Protein AF-A0AAD2G5S9-F1 (afdb_monomer)

Sequence (221 aa):
MVLTKKPTAPRGALIPALQQRILLEECISSSRSLVQPNQEVNDKNQILEKLKTIVAPLPDGTSTLFRQQPIKLGLEAEPFANQQYLQGNVVRVAMNLYTSNLRLENDLPSYTVTDPAWKKSYIRQNDGLPDIAKVLQADMDLRDLYRNSIVTYLDDASAELYSNDVDFVELNQLLVQAAEQFDLWLGRIDDAEVKVELQSVLEGKTPKIYKSYYAGFVPPK

Radius of gyration: 19.99 Å; Cα contacts (8 Å, |Δi|>4): 218; chains: 1; bounding box: 44×49×61 Å

pLDDT: mean 80.87, std 19.65, range [29.28, 98.31]

Foldseek 3Di:
DFWPDFFFFPAQLLQLLLLLLVLLVVLLVLLVQLPDPPDDPVSNVVSLVVNCVAQPADPDCPCVDPPDDPPPVPDQCPFSLPNSHHALVSNLVSLCSGLVRTDDPPPDIDDDDPDPVVLVVCCVVPVHDDDPVVVVVVLSVLLVVLSVLLNVLSNVLSVQSPDPDHDSVSNSVSSVSSSVSSVVNCVSHPPVSVVVSSVCVVVSHGRPDDRDPPDNDDDDD

Solvent-accessible surface area (backbone atoms only — not comparable to full-atom values): 12884 Å² total; per-residue (Å²): 111,47,61,76,56,60,60,46,53,61,88,51,35,55,33,55,36,51,53,49,52,51,53,49,52,54,46,41,58,48,30,56,53,60,56,44,90,86,62,55,71,69,58,47,52,53,47,50,55,52,43,55,66,30,41,45,75,74,78,71,78,84,70,84,69,71,87,82,57,81,76,73,89,71,68,80,77,71,63,73,72,70,65,73,55,45,43,31,69,57,52,49,52,24,45,44,51,27,65,75,45,53,37,80,62,96,62,84,77,48,68,44,70,80,49,68,66,60,51,55,54,43,30,76,76,63,81,40,77,82,55,62,70,59,53,52,49,52,52,53,52,50,43,53,51,26,51,53,49,25,26,50,28,41,47,51,27,23,52,38,71,72,42,98,75,63,53,46,62,58,36,34,49,28,46,50,53,21,49,54,30,46,50,58,40,53,68,66,44,50,69,69,58,52,52,55,41,49,52,38,47,76,72,68,57,59,58,88,77,72,96,47,96,82,56,74,87,74,76,86,129

Structure (mmCIF, N/CA/C/O backbone):
data_AF-A0AAD2G5S9-F1
#
_entry.id   AF-A0AAD2G5S9-F1
#
loop_
_atom_site.group_PDB
_atom_site.id
_atom_site.type_symbol
_atom_site.label_atom_id
_atom_site.label_alt_id
_atom_site.label_comp_id
_atom_site.label_asym_id
_atom_site.label_entity_id
_atom_site.label_seq_id
_atom_site.pdbx_PDB_ins_code
_atom_site.Cartn_x
_atom_site.Cartn_y
_atom_site.Cartn_z
_atom_site.occupancy
_atom_site.B_iso_or_equiv
_atom_site.auth_seq_id
_atom_site.auth_comp_id
_atom_site.auth_asym_id
_atom_site.auth_atom_id
_atom_site.pdbx_PDB_model_num
ATOM 1 N N . MET A 1 1 ? 10.200 -10.920 -14.579 1.00 82.69 1 MET A N 1
ATOM 2 C CA . MET A 1 1 ? 10.997 -9.883 -15.275 1.00 82.69 1 MET A CA 1
ATOM 3 C C . MET A 1 1 ? 11.143 -8.714 -14.330 1.00 82.69 1 MET A C 1
ATOM 5 O O . MET A 1 1 ? 10.188 -8.435 -13.616 1.00 82.69 1 MET A O 1
ATOM 9 N N . VAL A 1 2 ? 12.310 -8.084 -14.287 1.00 81.56 2 VAL A N 1
ATOM 10 C CA . VAL A 1 2 ? 12.585 -6.962 -13.384 1.00 81.56 2 VAL A CA 1
ATOM 11 C C . VAL A 1 2 ? 13.278 -5.873 -14.187 1.00 81.56 2 VAL A C 1
ATOM 13 O O . VAL A 1 2 ? 14.249 -6.157 -14.890 1.00 81.56 2 VAL A O 1
ATOM 16 N N . LEU A 1 3 ? 12.760 -4.647 -14.114 1.00 83.44 3 LEU A N 1
ATOM 17 C CA . LEU A 1 3 ? 13.414 -3.482 -14.702 1.00 83.44 3 LEU A CA 1
ATOM 18 C C . LEU A 1 3 ? 14.766 -3.283 -14.017 1.00 83.44 3 LEU A C 1
ATOM 20 O O . LEU A 1 3 ? 14.840 -3.249 -12.791 1.00 83.44 3 LEU A O 1
ATOM 24 N N . THR A 1 4 ? 15.835 -3.164 -14.799 1.00 82.81 4 THR A N 1
ATOM 25 C CA . THR A 1 4 ? 17.179 -2.881 -14.266 1.00 82.81 4 THR A CA 1
ATOM 26 C C . THR A 1 4 ? 17.279 -1.456 -13.745 1.00 82.81 4 THR A C 1
ATOM 28 O O . THR A 1 4 ? 18.044 -1.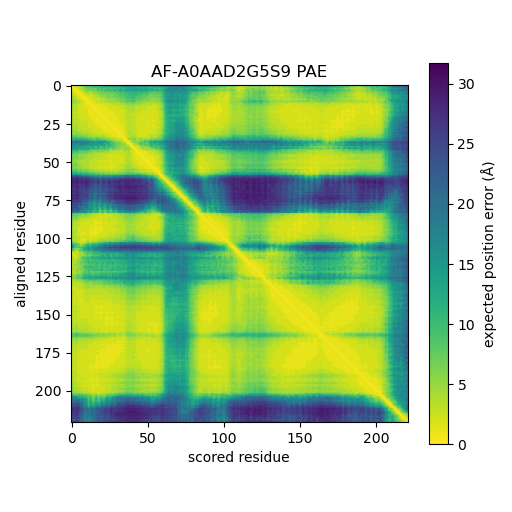197 -12.823 1.00 82.81 4 THR A O 1
ATOM 31 N N . LYS A 1 5 ? 16.476 -0.549 -14.309 1.00 83.62 5 LYS A N 1
ATOM 32 C CA . LYS A 1 5 ? 16.293 0.819 -13.833 1.00 83.62 5 LYS A CA 1
ATOM 33 C C . LYS A 1 5 ? 14.799 1.087 -13.704 1.00 83.62 5 LYS A C 1
ATOM 35 O O . LYS A 1 5 ? 14.073 1.022 -14.697 1.00 83.62 5 LYS A O 1
ATOM 40 N N . LYS A 1 6 ? 14.336 1.309 -12.475 1.00 86.38 6 LYS A N 1
ATOM 41 C CA . LYS A 1 6 ? 12.927 1.598 -12.188 1.00 86.38 6 LYS A CA 1
ATOM 42 C C . LYS A 1 6 ? 12.602 3.040 -12.622 1.00 86.38 6 LYS A C 1
ATOM 44 O O . LYS A 1 6 ? 13.470 3.902 -12.491 1.00 86.38 6 LYS A O 1
ATOM 49 N N . PRO A 1 7 ? 11.392 3.317 -13.143 1.00 87.00 7 PRO A N 1
ATOM 50 C CA . PRO A 1 7 ? 10.936 4.685 -13.369 1.00 87.00 7 PRO A CA 1
ATOM 51 C C . PRO A 1 7 ? 10.935 5.457 -12.048 1.00 87.00 7 PRO A C 1
ATOM 53 O O . PRO A 1 7 ? 10.567 4.892 -11.017 1.00 87.00 7 PRO A O 1
ATOM 56 N N . THR A 1 8 ? 11.324 6.728 -12.086 1.00 87.88 8 THR A N 1
ATOM 57 C CA . THR A 1 8 ? 11.426 7.589 -10.899 1.00 87.88 8 THR A CA 1
ATOM 58 C C . THR A 1 8 ? 10.435 8.741 -10.994 1.00 87.88 8 THR A C 1
ATOM 60 O O . THR A 1 8 ? 10.065 9.167 -12.092 1.00 87.88 8 THR A O 1
ATOM 63 N N . ALA A 1 9 ? 9.974 9.252 -9.856 1.00 87.12 9 ALA A N 1
ATOM 64 C CA . ALA A 1 9 ? 9.126 10.439 -9.809 1.00 87.12 9 ALA A CA 1
ATOM 65 C C . ALA A 1 9 ? 9.918 11.646 -9.267 1.00 87.12 9 ALA A C 1
ATOM 67 O O . ALA A 1 9 ? 10.998 11.495 -8.691 1.00 87.12 9 ALA A O 1
ATOM 68 N N . PRO A 1 10 ? 9.418 12.882 -9.438 1.00 86.44 10 PRO A N 1
ATOM 69 C CA . PRO A 1 10 ? 9.958 14.034 -8.735 1.00 86.44 10 PRO A CA 1
ATOM 70 C C . PRO A 1 10 ? 9.922 13.829 -7.217 1.00 86.44 10 PRO A C 1
ATOM 72 O O . PRO A 1 10 ? 8.956 1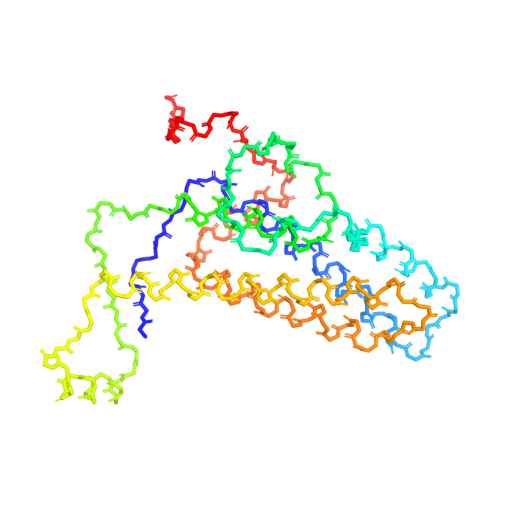3.284 -6.676 1.00 86.44 10 PRO A O 1
ATOM 75 N N . ARG A 1 11 ? 10.947 14.345 -6.529 1.00 84.31 11 ARG A N 1
ATOM 76 C CA . ARG A 1 11 ? 11.018 14.302 -5.063 1.00 84.31 11 ARG A CA 1
ATOM 77 C C . ARG A 1 11 ? 9.749 14.854 -4.424 1.00 84.31 11 ARG A C 1
ATOM 79 O O . ARG A 1 11 ? 9.199 15.863 -4.870 1.00 84.31 11 ARG A O 1
ATOM 86 N N . GLY A 1 12 ? 9.310 14.195 -3.364 1.00 83.94 12 GLY A N 1
ATOM 87 C CA . GLY A 1 12 ? 8.088 14.516 -2.642 1.00 83.94 12 GLY A CA 1
ATOM 88 C C . GLY A 1 12 ? 6.801 13.929 -3.227 1.00 83.94 12 GLY A C 1
ATOM 89 O O . GLY A 1 12 ? 5.796 13.912 -2.520 1.00 83.94 12 GLY A O 1
ATOM 90 N N . ALA A 1 13 ? 6.795 13.400 -4.459 1.00 87.62 13 ALA A N 1
ATOM 91 C CA . ALA A 1 13 ? 5.599 12.753 -5.018 1.00 87.62 13 ALA A CA 1
ATOM 92 C C . ALA A 1 13 ? 5.202 11.482 -4.244 1.00 87.62 13 ALA A C 1
ATOM 94 O O . ALA A 1 13 ? 4.031 11.113 -4.220 1.00 87.62 13 ALA A O 1
ATOM 95 N N . LEU A 1 14 ? 6.173 10.836 -3.588 1.00 90.44 14 LEU A N 1
ATOM 96 C CA . LEU A 1 14 ? 5.982 9.624 -2.789 1.00 90.44 14 LEU A CA 1
ATOM 97 C C . LEU A 1 14 ? 5.521 9.905 -1.345 1.00 90.44 14 LEU A C 1
ATOM 99 O O . LEU A 1 14 ? 4.965 9.018 -0.697 1.00 90.44 14 LEU A O 1
ATOM 103 N N . ILE A 1 15 ? 5.718 11.131 -0.844 1.00 89.56 15 ILE A N 1
ATOM 104 C CA . ILE A 1 15 ? 5.447 11.504 0.556 1.00 89.56 15 ILE A CA 1
ATOM 105 C C . ILE A 1 15 ? 4.010 11.169 0.980 1.00 89.56 15 ILE A C 1
ATOM 107 O O . ILE A 1 15 ? 3.866 10.506 2.008 1.00 89.56 15 ILE A O 1
ATOM 111 N N . PRO A 1 16 ? 2.950 11.527 0.221 1.00 89.69 16 PRO A N 1
ATOM 112 C CA . PRO A 1 16 ? 1.583 11.208 0.631 1.00 89.69 16 PRO A CA 1
ATOM 113 C C . PRO A 1 16 ? 1.338 9.710 0.809 1.00 89.69 16 PRO A C 1
ATOM 115 O O . PRO A 1 16 ? 0.685 9.302 1.764 1.00 89.69 16 PRO A O 1
ATOM 118 N N . ALA A 1 17 ? 1.882 8.870 -0.076 1.00 92.06 17 ALA A N 1
ATOM 119 C CA . ALA A 1 17 ? 1.717 7.424 0.040 1.00 92.06 17 ALA A CA 1
ATOM 120 C C . ALA A 1 17 ? 2.441 6.891 1.289 1.00 92.06 17 ALA A C 1
ATOM 122 O O . ALA A 1 17 ? 1.879 6.101 2.042 1.00 92.06 17 ALA A O 1
ATOM 123 N N . LEU A 1 18 ? 3.653 7.372 1.570 1.00 92.62 18 LEU A N 1
ATOM 124 C CA . LEU A 1 18 ? 4.392 6.970 2.771 1.00 92.62 18 LEU A CA 1
ATOM 125 C C . LEU A 1 18 ? 3.716 7.428 4.068 1.00 92.62 18 LEU A C 1
ATOM 127 O O . LEU A 1 18 ? 3.716 6.682 5.042 1.00 92.62 18 LEU A O 1
ATOM 131 N N . GLN A 1 19 ? 3.082 8.602 4.084 1.00 90.44 19 GLN A N 1
ATOM 132 C CA . GLN A 1 19 ? 2.267 9.041 5.222 1.00 90.44 19 GLN A CA 1
ATOM 133 C C . GLN A 1 19 ? 1.116 8.064 5.491 1.00 90.44 19 GLN A C 1
ATOM 135 O O . GLN A 1 19 ? 0.920 7.639 6.627 1.00 90.44 19 GLN A O 1
ATOM 140 N N . GLN A 1 20 ? 0.410 7.632 4.442 1.00 92.06 20 GLN A N 1
ATOM 141 C CA . GLN A 1 20 ? -0.657 6.633 4.563 1.00 92.06 20 GLN A CA 1
ATOM 142 C C . GLN A 1 20 ? -0.128 5.271 5.043 1.00 92.06 20 GLN A C 1
ATOM 144 O O . GLN A 1 20 ? -0.767 4.612 5.861 1.00 92.06 20 GLN A O 1
ATOM 149 N N . ARG A 1 21 ? 1.071 4.865 4.601 1.00 94.81 21 ARG A N 1
ATOM 150 C CA . ARG A 1 21 ? 1.733 3.636 5.070 1.00 94.81 21 ARG A CA 1
ATOM 151 C C . ARG A 1 21 ? 2.029 3.666 6.573 1.00 94.81 21 ARG A C 1
ATOM 153 O O . ARG A 1 21 ? 1.895 2.630 7.222 1.00 94.81 21 ARG A O 1
ATOM 160 N N . ILE A 1 22 ? 2.429 4.822 7.110 1.00 91.81 22 ILE A N 1
ATOM 161 C CA . ILE A 1 22 ? 2.697 5.009 8.546 1.00 91.81 22 ILE A CA 1
ATOM 162 C C . ILE A 1 22 ? 1.399 4.942 9.356 1.00 91.81 22 ILE A C 1
ATOM 164 O O . ILE A 1 22 ? 1.358 4.237 10.361 1.00 91.81 22 ILE A O 1
ATOM 168 N N . LEU A 1 23 ? 0.332 5.608 8.898 1.00 91.94 23 LEU A N 1
ATOM 169 C CA . LEU A 1 23 ? -0.987 5.510 9.539 1.00 91.94 23 LEU A CA 1
ATOM 170 C C . LEU A 1 23 ? -1.480 4.058 9.575 1.00 91.94 23 LEU A C 1
ATOM 172 O O . LEU A 1 23 ? -2.005 3.602 10.586 1.00 91.94 23 LEU A O 1
ATOM 176 N N . LEU A 1 24 ? -1.251 3.303 8.498 1.00 94.94 24 LEU A N 1
ATOM 177 C CA . LEU A 1 24 ? -1.595 1.886 8.441 1.00 94.94 24 LEU A CA 1
ATOM 178 C C . LEU A 1 24 ? -0.815 1.038 9.466 1.00 94.94 24 LEU A C 1
ATOM 180 O O . LEU A 1 24 ? -1.420 0.182 10.107 1.00 94.94 24 LEU A O 1
ATOM 184 N N . GLU A 1 25 ? 0.483 1.284 9.686 1.00 94.69 25 GLU A N 1
ATOM 185 C CA . GLU A 1 25 ? 1.229 0.613 10.773 1.00 94.69 25 GLU A CA 1
ATOM 186 C C . GLU A 1 25 ? 0.649 0.927 12.154 1.00 94.69 25 GLU A C 1
ATOM 188 O O . GLU A 1 25 ? 0.543 0.045 13.010 1.00 94.69 25 GLU A O 1
ATOM 193 N N . GLU A 1 26 ? 0.255 2.179 12.382 1.00 92.75 26 GLU A N 1
ATOM 194 C CA . GLU A 1 26 ? -0.359 2.578 13.645 1.00 92.75 26 GLU A CA 1
ATOM 195 C C . GLU A 1 26 ? -1.695 1.858 13.876 1.00 92.75 26 GLU A C 1
ATOM 197 O O . GLU A 1 26 ? -1.958 1.377 14.989 1.00 92.75 26 GLU A O 1
ATOM 202 N N . CYS A 1 27 ? -2.501 1.711 12.820 1.00 93.88 27 CYS A N 1
ATOM 203 C CA . CYS A 1 27 ? -3.725 0.918 12.852 1.00 93.88 27 CYS A CA 1
ATOM 204 C C . CYS A 1 27 ? -3.441 -0.554 13.167 1.00 93.88 27 CYS A C 1
ATOM 206 O O . CYS A 1 27 ? -4.084 -1.104 14.055 1.00 93.88 27 CYS A O 1
ATOM 208 N N . ILE A 1 28 ? -2.451 -1.174 12.515 1.00 94.94 28 ILE A N 1
ATOM 209 C CA . ILE A 1 28 ? -2.079 -2.581 12.750 1.00 94.94 28 ILE A CA 1
ATOM 210 C C . ILE A 1 28 ? -1.602 -2.799 14.191 1.00 94.94 28 ILE A C 1
ATOM 212 O O . ILE A 1 28 ? -1.971 -3.776 14.842 1.00 94.94 28 ILE A O 1
ATOM 216 N N . SER A 1 29 ? -0.776 -1.895 14.719 1.00 93.19 29 SER A N 1
ATOM 217 C CA . SER A 1 29 ? -0.312 -1.967 16.110 1.00 93.19 29 SER A CA 1
ATOM 218 C C . SER A 1 29 ? -1.485 -1.898 17.100 1.00 93.19 29 SER A C 1
ATOM 220 O O . SER A 1 29 ? -1.571 -2.675 18.059 1.00 93.19 29 SER A O 1
ATOM 222 N N . SER A 1 30 ? -2.441 -1.011 16.816 1.00 93.06 30 SER A N 1
ATOM 223 C CA . SER A 1 30 ? -3.651 -0.832 17.619 1.00 93.06 30 SER A CA 1
ATOM 224 C C . SER A 1 30 ? -4.587 -2.048 17.519 1.00 93.06 30 SER A C 1
ATOM 226 O O . SER A 1 30 ? -5.023 -2.569 18.545 1.00 93.06 30 SER A O 1
ATOM 228 N N . SER A 1 31 ? -4.827 -2.581 16.316 1.00 93.88 31 SER A N 1
ATOM 229 C CA . SER A 1 31 ? -5.690 -3.752 16.100 1.00 93.88 31 SER A CA 1
ATOM 230 C C . SER A 1 31 ? -5.117 -5.024 16.722 1.00 93.88 31 SER A C 1
ATOM 232 O O . SER A 1 31 ? -5.852 -5.788 17.343 1.00 93.88 31 SER A O 1
ATOM 234 N N . ARG A 1 32 ? -3.795 -5.233 16.654 1.00 94.06 32 ARG A N 1
ATOM 235 C CA . ARG A 1 32 ? -3.130 -6.365 17.328 1.00 94.06 32 ARG A CA 1
ATOM 236 C C . ARG A 1 32 ? -3.341 -6.355 18.835 1.00 94.06 32 ARG A C 1
ATOM 238 O O . ARG A 1 32 ? -3.414 -7.422 19.437 1.00 94.06 32 ARG A O 1
ATOM 245 N N . SER A 1 33 ? -3.433 -5.171 19.436 1.00 91.56 33 SER A N 1
ATOM 246 C CA . SER A 1 33 ? -3.730 -5.033 20.862 1.00 91.56 33 SER A CA 1
ATOM 247 C C . SER A 1 33 ? -5.173 -5.462 21.163 1.00 91.56 33 SER A C 1
ATOM 249 O O . SER A 1 33 ? -5.406 -6.216 22.099 1.00 91.56 33 SER A O 1
ATOM 251 N N . LEU A 1 34 ? -6.144 -5.110 20.313 1.00 90.12 34 LEU A N 1
ATOM 252 C CA . LEU A 1 34 ? -7.551 -5.513 20.494 1.00 90.12 34 LEU A CA 1
ATOM 253 C C . LEU A 1 34 ? -7.778 -7.032 20.457 1.00 90.12 34 LEU A C 1
ATOM 255 O O . LEU A 1 34 ? -8.672 -7.535 21.143 1.00 90.12 34 LEU A O 1
ATOM 259 N N . VAL A 1 35 ? -6.957 -7.758 19.696 1.00 91.06 35 VAL A N 1
ATOM 260 C CA . VAL A 1 35 ? -7.021 -9.225 19.572 1.00 91.06 35 VAL A CA 1
ATOM 261 C C . VAL A 1 35 ? -6.512 -9.945 20.833 1.00 91.06 35 VAL A C 1
ATOM 263 O O . VAL A 1 35 ? -6.799 -11.127 21.027 1.00 91.06 35 VAL A O 1
ATOM 266 N N . GLN A 1 36 ? -5.778 -9.273 21.728 1.00 88.38 36 GLN A N 1
ATOM 267 C CA . GLN A 1 36 ? -5.219 -9.938 22.907 1.00 88.38 36 GLN A CA 1
ATOM 268 C C . GLN A 1 36 ? -6.312 -10.313 23.931 1.00 88.38 36 GLN A C 1
ATOM 270 O O . GLN A 1 36 ? -7.159 -9.487 24.286 1.00 88.38 36 GLN A O 1
ATOM 275 N N . PRO A 1 37 ? -6.289 -11.550 24.469 1.00 78.69 37 PRO A N 1
ATOM 276 C CA . PRO A 1 37 ? -7.352 -12.057 25.340 1.00 78.69 37 PRO A CA 1
ATOM 277 C C . PRO A 1 37 ? -7.394 -11.393 26.726 1.00 78.69 37 PRO A C 1
ATOM 279 O O . PRO A 1 37 ? -8.432 -11.429 27.379 1.00 78.69 37 PRO A O 1
ATOM 282 N N . ASN A 1 38 ? -6.298 -10.766 27.168 1.00 78.81 38 ASN A N 1
ATOM 283 C CA . ASN A 1 38 ? -6.137 -10.245 28.533 1.00 78.81 38 ASN A CA 1
ATOM 284 C C . ASN A 1 38 ? -6.329 -8.723 28.653 1.00 78.81 38 ASN A C 1
ATOM 286 O O . ASN A 1 38 ? -5.971 -8.143 29.674 1.00 78.81 38 ASN A O 1
ATOM 290 N N . GLN A 1 39 ? -6.843 -8.062 27.616 1.00 79.19 39 GLN A N 1
ATOM 291 C CA . GLN A 1 39 ? -6.984 -6.606 27.600 1.00 79.19 39 GLN A CA 1
ATOM 292 C C . GLN A 1 39 ? -8.245 -6.160 28.357 1.00 79.19 39 GLN A C 1
ATOM 294 O O . GLN A 1 39 ? -9.335 -6.685 28.100 1.00 79.19 39 GLN A O 1
ATOM 299 N N . GLU A 1 40 ? -8.119 -5.178 29.254 1.00 81.69 40 GLU A N 1
ATOM 300 C CA . GLU A 1 40 ? -9.263 -4.615 29.979 1.00 81.69 40 GLU A CA 1
ATOM 301 C C . GLU A 1 40 ? -10.260 -3.935 29.023 1.00 81.69 40 GLU A C 1
ATOM 303 O O . GLU A 1 40 ? -9.892 -3.361 27.998 1.00 81.69 40 GLU A O 1
ATOM 308 N N . VAL A 1 41 ? -11.553 -3.968 29.365 1.00 80.50 41 VAL A N 1
ATOM 309 C CA . VAL A 1 41 ? -12.630 -3.410 28.521 1.00 80.50 41 VAL A CA 1
ATOM 310 C C . VAL A 1 41 ? -12.454 -1.904 28.283 1.00 80.50 41 VAL A C 1
ATOM 312 O O . VAL A 1 41 ? -12.732 -1.416 27.189 1.00 80.50 41 VAL A O 1
ATOM 315 N N . ASN A 1 42 ? -11.964 -1.164 29.284 1.00 81.12 42 ASN A N 1
ATOM 316 C CA . ASN A 1 42 ? -11.713 0.273 29.158 1.00 81.12 42 ASN A CA 1
ATOM 317 C C . ASN A 1 42 ? -10.611 0.566 28.123 1.00 81.12 42 ASN A C 1
ATOM 319 O O . ASN A 1 42 ? -10.777 1.443 27.276 1.00 81.12 42 ASN A O 1
ATOM 323 N N . ASP A 1 43 ? -9.540 -0.229 28.124 1.00 87.25 43 ASP A N 1
ATOM 324 C CA . ASP A 1 43 ? -8.445 -0.099 27.161 1.00 87.25 43 ASP A CA 1
ATOM 325 C C . ASP A 1 43 ? -8.910 -0.430 25.741 1.00 87.25 43 ASP A C 1
ATOM 327 O O . ASP A 1 43 ? -8.557 0.271 24.794 1.00 87.25 43 ASP A O 1
ATOM 331 N N . LYS A 1 44 ? -9.762 -1.454 25.581 1.00 87.06 44 LYS A N 1
ATOM 332 C CA . LYS A 1 44 ? -10.337 -1.803 24.272 1.00 87.06 44 LYS A CA 1
ATOM 333 C C . LYS A 1 44 ? -11.147 -0.653 23.678 1.00 87.06 44 LYS A C 1
ATOM 335 O O . LYS A 1 44 ? -10.970 -0.335 22.505 1.00 87.06 44 LYS A O 1
ATOM 340 N N . ASN A 1 45 ? -11.979 0.008 24.482 1.00 88.88 45 ASN A N 1
ATOM 341 C CA . ASN A 1 45 ? -12.762 1.156 24.019 1.00 88.88 45 ASN A CA 1
ATOM 342 C C . ASN A 1 45 ? -11.865 2.336 23.623 1.00 88.88 45 ASN A C 1
ATOM 344 O O . ASN A 1 45 ? -12.092 2.953 22.587 1.00 88.88 45 ASN A O 1
ATOM 348 N N . GLN A 1 46 ? -10.815 2.627 24.396 1.00 91.50 46 GLN A N 1
ATOM 349 C CA . GLN A 1 46 ? -9.865 3.692 24.052 1.00 91.50 46 GLN A CA 1
ATOM 350 C C . GLN A 1 46 ? -9.123 3.402 22.743 1.00 91.50 46 GLN A C 1
ATOM 352 O O . GLN A 1 46 ? -8.959 4.297 21.914 1.00 91.50 46 GLN A O 1
ATOM 357 N N . ILE A 1 47 ? -8.703 2.153 22.532 1.00 91.44 47 ILE A N 1
ATOM 358 C CA . ILE A 1 47 ? -8.033 1.736 21.296 1.00 91.44 47 ILE A CA 1
ATOM 359 C C . ILE A 1 47 ? -8.997 1.794 20.109 1.00 91.44 47 ILE A C 1
ATOM 361 O O . ILE A 1 47 ? -8.602 2.229 19.030 1.00 91.44 47 ILE A O 1
ATOM 365 N N . LEU A 1 48 ? -10.259 1.405 20.301 1.00 91.69 48 LEU A N 1
ATOM 366 C CA . LEU A 1 48 ? -11.284 1.485 19.265 1.00 91.69 48 LEU A CA 1
ATOM 367 C C . LEU A 1 48 ? -11.548 2.935 18.842 1.00 91.69 48 LEU A C 1
ATOM 369 O O . LEU A 1 48 ? -11.572 3.234 17.651 1.00 91.69 48 LEU A O 1
ATOM 373 N N . GLU A 1 49 ? -11.697 3.847 19.802 1.00 91.44 49 GLU A N 1
ATOM 374 C CA . GLU A 1 49 ? -11.876 5.269 19.502 1.00 91.44 49 GLU A CA 1
ATOM 375 C C . GLU A 1 49 ? -10.633 5.857 18.829 1.00 91.44 49 GLU A C 1
ATOM 377 O O . GLU A 1 49 ? -10.753 6.606 17.861 1.00 91.44 49 GLU A O 1
ATOM 382 N N . LYS A 1 50 ? -9.429 5.436 19.240 1.00 91.50 50 LYS A N 1
ATOM 383 C CA . LYS A 1 50 ? -8.197 5.788 18.530 1.00 91.50 50 LYS A CA 1
ATOM 384 C C . LYS A 1 50 ? -8.224 5.296 17.079 1.00 91.50 50 LYS A C 1
ATOM 386 O O . LYS A 1 50 ? -7.941 6.077 16.175 1.00 91.50 50 LYS A O 1
ATOM 391 N N . LEU A 1 51 ? -8.602 4.043 16.830 1.00 91.69 51 LEU A N 1
ATOM 392 C CA . LEU A 1 51 ? -8.717 3.511 15.470 1.00 91.69 51 LEU A CA 1
ATOM 393 C C . LEU A 1 51 ? -9.713 4.308 14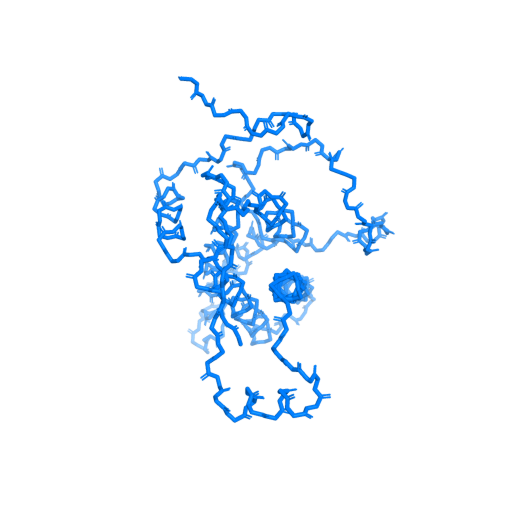.627 1.00 91.69 51 LEU A C 1
ATOM 395 O O . LEU A 1 51 ? -9.382 4.647 13.498 1.00 91.69 51 LEU A O 1
ATOM 399 N N . LYS A 1 52 ? -10.872 4.688 15.175 1.00 92.50 52 LYS A N 1
ATOM 400 C CA . LYS A 1 52 ? -11.868 5.522 14.476 1.00 92.50 52 LYS A CA 1
ATOM 401 C C . LYS A 1 52 ? -11.399 6.951 14.198 1.00 92.50 52 LYS A C 1
ATOM 403 O O . LYS A 1 52 ? -11.952 7.611 13.324 1.00 92.50 52 LYS A O 1
ATOM 408 N N . THR A 1 53 ? -10.405 7.457 14.933 1.00 89.94 53 THR A N 1
ATOM 409 C CA . THR A 1 53 ? -9.791 8.759 14.611 1.00 89.94 53 THR A CA 1
ATOM 410 C C . THR A 1 53 ? -8.858 8.671 13.405 1.00 89.94 53 THR A C 1
ATOM 412 O O . THR A 1 53 ? -8.674 9.669 12.712 1.00 89.94 53 THR A O 1
ATOM 415 N N . ILE A 1 54 ? -8.297 7.484 13.144 1.00 90.75 54 ILE A N 1
ATOM 416 C CA . ILE A 1 54 ? -7.376 7.242 12.031 1.00 90.75 54 ILE A CA 1
ATOM 417 C C . ILE A 1 54 ? -8.133 6.696 10.819 1.00 90.75 54 ILE A C 1
ATOM 419 O O . ILE A 1 54 ? -8.004 7.236 9.733 1.00 90.75 54 ILE A O 1
ATOM 423 N N . VAL A 1 55 ? -8.925 5.637 10.952 1.00 91.12 55 VAL A N 1
ATOM 424 C CA . VAL A 1 55 ? -9.673 5.032 9.841 1.00 91.12 55 VAL A CA 1
ATOM 425 C C . VAL A 1 55 ? -11.007 5.750 9.698 1.00 91.12 55 VAL A C 1
ATOM 427 O O . VAL A 1 55 ? -11.850 5.654 10.581 1.00 91.12 55 VAL A O 1
ATOM 430 N N . ALA A 1 56 ? -11.205 6.462 8.589 1.00 87.75 56 ALA A N 1
ATOM 431 C CA . ALA A 1 56 ? -12.457 7.173 8.337 1.00 87.75 56 ALA A CA 1
ATOM 432 C C . ALA A 1 56 ? -13.583 6.200 7.933 1.00 87.75 56 ALA A C 1
ATOM 434 O O . ALA A 1 56 ? -13.302 5.182 7.287 1.00 87.75 56 ALA A O 1
ATOM 435 N N . PRO A 1 57 ? -14.856 6.513 8.240 1.00 88.81 57 PRO A N 1
ATOM 436 C CA . PRO A 1 57 ? -15.979 5.701 7.790 1.00 88.81 57 PRO A CA 1
ATOM 437 C C . PRO A 1 57 ? -16.105 5.742 6.265 1.00 88.81 57 PRO A C 1
ATOM 439 O O . PRO A 1 57 ? -15.679 6.698 5.602 1.00 88.81 57 PRO A O 1
ATOM 442 N N . LEU A 1 58 ? -16.718 4.705 5.695 1.00 84.88 58 LEU A N 1
ATOM 443 C CA . LEU A 1 58 ? -17.083 4.716 4.284 1.00 84.88 58 LEU A CA 1
ATOM 444 C C . LEU A 1 58 ? -18.045 5.883 4.003 1.00 84.88 58 LEU A C 1
ATOM 446 O O . LEU A 1 58 ? -18.939 6.148 4.807 1.00 84.88 58 LEU A O 1
ATOM 450 N N . PRO A 1 59 ? -17.887 6.599 2.876 1.00 78.31 59 PRO A N 1
ATOM 451 C CA . PRO A 1 59 ? -18.821 7.650 2.524 1.00 78.31 59 PRO A CA 1
ATOM 452 C C . PRO A 1 59 ? -20.193 7.027 2.263 1.00 78.31 59 PRO A C 1
ATOM 454 O O . PRO A 1 59 ? -20.315 6.133 1.422 1.00 78.31 59 PRO A O 1
ATOM 457 N N . ASP A 1 60 ? -21.224 7.523 2.952 1.00 62.50 60 ASP A N 1
ATOM 458 C CA . ASP A 1 60 ? -22.612 7.143 2.694 1.00 62.50 60 ASP A CA 1
ATOM 459 C C . ASP A 1 60 ? -22.882 7.274 1.192 1.00 62.50 60 ASP A C 1
ATOM 461 O O . ASP A 1 60 ? -22.577 8.309 0.592 1.00 62.50 60 ASP A O 1
ATOM 465 N N . GLY A 1 61 ? -23.412 6.214 0.577 1.00 53.28 61 GLY A N 1
ATOM 466 C CA . GLY A 1 61 ? -23.500 5.968 -0.872 1.00 53.28 61 GLY A CA 1
ATOM 467 C C . GLY A 1 61 ? -24.228 7.001 -1.750 1.00 53.28 61 GLY A C 1
ATOM 468 O O . GLY A 1 61 ? -24.632 6.683 -2.865 1.00 53.28 61 GLY A O 1
ATOM 469 N N . THR A 1 62 ? -24.380 8.248 -1.313 1.00 41.88 62 THR A N 1
ATOM 470 C CA . THR A 1 62 ? -24.747 9.394 -2.150 1.00 41.88 62 THR A CA 1
ATOM 471 C C . THR A 1 62 ? -23.620 9.841 -3.099 1.00 41.88 62 THR A C 1
ATOM 473 O O . THR A 1 62 ? -23.898 10.530 -4.076 1.00 41.88 62 THR A O 1
ATOM 476 N N . SER A 1 63 ? -22.374 9.378 -2.913 1.00 42.44 63 SER A N 1
ATOM 477 C CA . SER A 1 63 ? -21.263 9.555 -3.875 1.00 42.44 63 SER A CA 1
ATOM 478 C C . SER A 1 63 ? -21.075 8.338 -4.798 1.00 42.44 63 SER A C 1
ATOM 480 O O . SER A 1 63 ? -20.034 7.683 -4.823 1.00 42.44 63 SER A O 1
ATOM 482 N N . THR A 1 64 ? -22.083 8.031 -5.614 1.00 37.44 64 THR A N 1
ATOM 483 C CA . THR A 1 64 ? -22.102 6.941 -6.618 1.00 37.44 64 THR A CA 1
ATOM 484 C C . THR A 1 64 ? -21.226 7.189 -7.865 1.00 37.44 64 THR A C 1
ATOM 486 O O . THR A 1 64 ? -21.560 6.746 -8.961 1.00 37.44 64 THR A O 1
ATOM 489 N N . LEU A 1 65 ? -20.077 7.869 -7.748 1.00 39.38 65 LEU A N 1
ATOM 490 C CA . LEU A 1 65 ? -19.266 8.265 -8.918 1.00 39.38 65 LEU A CA 1
ATOM 491 C C . LEU A 1 65 ? -17.758 7.965 -8.849 1.00 39.38 65 LEU A C 1
ATOM 493 O O . LEU A 1 65 ? -17.013 8.452 -9.696 1.00 39.38 65 LEU A O 1
ATOM 497 N N . PHE A 1 66 ? -17.283 7.124 -7.922 1.00 44.91 66 PHE A N 1
ATOM 498 C CA . PHE A 1 66 ? -15.841 6.812 -7.822 1.00 44.91 66 PHE A CA 1
ATOM 499 C C . PHE A 1 66 ? -15.430 5.386 -8.214 1.00 44.91 66 PHE A C 1
ATOM 501 O O . PHE A 1 66 ? -14.234 5.088 -8.286 1.00 44.91 66 PHE A O 1
ATOM 508 N N . ARG A 1 67 ? -16.376 4.511 -8.584 1.00 39.91 67 ARG A N 1
ATOM 509 C CA . ARG A 1 67 ? -16.032 3.270 -9.295 1.00 39.91 67 ARG A CA 1
ATOM 510 C C . ARG A 1 67 ? -15.715 3.611 -10.758 1.00 39.91 67 ARG A C 1
ATOM 512 O O . ARG A 1 67 ? -16.610 3.792 -11.568 1.00 39.91 67 ARG A O 1
ATOM 519 N N . GLN A 1 68 ? -14.421 3.664 -11.075 1.00 39.72 68 GLN A N 1
ATOM 520 C CA . GLN A 1 68 ? -13.853 3.632 -12.436 1.00 39.72 68 GLN A CA 1
ATOM 521 C C . GLN A 1 68 ? -13.952 4.893 -13.316 1.00 39.72 68 GLN A C 1
ATOM 523 O O . GLN A 1 68 ? -13.813 4.782 -14.532 1.00 39.72 68 GLN A O 1
ATOM 528 N N . GLN A 1 69 ? -14.104 6.102 -12.769 1.00 31.20 69 GLN A N 1
ATOM 529 C CA . GLN A 1 69 ? -13.810 7.279 -13.597 1.00 31.20 69 GLN A CA 1
ATOM 530 C C . GLN A 1 69 ? -12.289 7.494 -13.668 1.00 31.20 69 GLN A C 1
ATOM 532 O O . GLN A 1 69 ? -11.640 7.483 -12.615 1.00 31.20 69 GLN A O 1
ATOM 537 N N . PRO A 1 70 ? -11.691 7.708 -14.861 1.00 34.25 70 PRO A N 1
ATOM 538 C CA . PRO A 1 70 ? -10.385 8.348 -14.926 1.00 34.25 70 PRO A CA 1
ATOM 539 C C . PRO A 1 70 ? -10.538 9.657 -14.162 1.00 34.25 70 PRO A C 1
ATOM 541 O O . PRO A 1 70 ? -11.402 10.468 -14.499 1.00 34.25 70 PRO A O 1
ATOM 544 N N . ILE A 1 71 ? -9.787 9.808 -13.071 1.00 39.69 71 ILE A N 1
ATOM 545 C CA . ILE A 1 71 ? -9.881 10.984 -12.214 1.00 39.69 71 ILE A CA 1
ATOM 546 C C . ILE A 1 71 ? -9.624 12.183 -13.125 1.00 39.69 71 ILE A C 1
ATOM 548 O O . ILE A 1 71 ? -8.491 12.423 -13.540 1.00 39.69 71 ILE A O 1
ATOM 552 N N . LYS A 1 72 ? -10.679 12.935 -13.464 1.00 32.75 72 LYS A N 1
ATOM 553 C CA . LYS A 1 72 ? -10.503 14.323 -13.868 1.00 32.75 72 LYS A CA 1
ATOM 554 C C . LYS A 1 72 ? -9.832 14.958 -12.666 1.00 32.75 72 LYS A C 1
ATOM 556 O O . LYS A 1 72 ? -10.444 15.097 -11.611 1.00 32.75 72 LYS A O 1
ATOM 561 N N . LEU A 1 73 ? -8.541 15.207 -12.829 1.00 40.38 73 LEU A N 1
ATOM 562 C CA . LEU A 1 73 ? -7.574 15.751 -11.883 1.00 40.38 73 LEU A CA 1
ATOM 563 C C . LEU A 1 73 ? -7.952 17.212 -11.567 1.00 40.38 73 LEU A C 1
ATOM 565 O O . LEU A 1 73 ? -7.259 18.158 -11.918 1.00 40.38 73 LEU A O 1
ATOM 569 N N . GLY A 1 74 ? -9.153 17.384 -11.028 1.00 31.78 74 GLY A N 1
ATOM 570 C CA . GLY A 1 74 ? -9.854 18.643 -10.810 1.00 31.78 74 GLY A CA 1
ATOM 571 C C . GLY A 1 74 ? -10.611 18.637 -9.487 1.00 31.78 74 GLY A C 1
ATOM 572 O O . GLY A 1 74 ? -11.539 19.415 -9.312 1.00 31.78 74 GL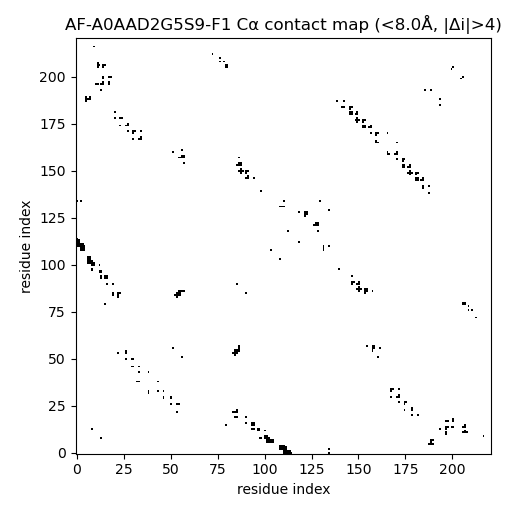Y A O 1
ATOM 573 N N . LEU A 1 75 ? -10.222 17.759 -8.562 1.00 39.00 75 LEU A N 1
ATOM 574 C CA . LEU A 1 75 ? -10.451 18.004 -7.148 1.00 39.00 75 LEU A CA 1
ATOM 575 C C . LEU A 1 75 ? -9.358 18.967 -6.713 1.00 39.00 75 LEU A C 1
ATOM 577 O O . LEU A 1 75 ? -8.169 18.653 -6.809 1.00 39.00 75 LEU A O 1
ATOM 581 N N . GLU A 1 76 ? -9.792 20.164 -6.330 1.00 38.22 76 GLU A N 1
ATOM 582 C CA . GLU A 1 76 ? -9.002 21.131 -5.587 1.00 38.22 76 GLU A CA 1
ATOM 583 C C . GLU A 1 76 ? -8.168 20.354 -4.571 1.00 38.22 76 GLU A C 1
ATOM 585 O O . GLU A 1 76 ? -8.705 19.647 -3.719 1.00 38.22 76 GLU A O 1
ATOM 590 N N . ALA A 1 77 ? -6.851 20.365 -4.775 1.00 42.03 77 ALA A N 1
ATOM 591 C CA . ALA A 1 77 ? -5.903 19.685 -3.919 1.00 42.03 77 ALA A CA 1
ATOM 592 C C . ALA A 1 77 ? -5.925 20.387 -2.560 1.00 42.03 77 ALA A C 1
ATOM 594 O O . ALA A 1 77 ? -5.084 21.245 -2.286 1.00 42.03 77 ALA A O 1
ATOM 595 N N . GLU A 1 78 ? -6.907 20.046 -1.727 1.00 44.47 78 GLU A N 1
ATOM 596 C CA . GLU A 1 78 ? -6.782 20.213 -0.292 1.00 44.47 78 GLU A CA 1
ATOM 597 C C . GLU A 1 78 ? -5.452 19.553 0.078 1.00 44.47 78 GLU A C 1
ATOM 599 O O . GLU A 1 78 ? -5.210 18.392 -0.281 1.00 44.47 78 GLU A O 1
ATOM 604 N N . PRO A 1 79 ? -4.509 20.317 0.643 1.00 48.31 79 PRO A N 1
ATOM 605 C CA . PRO A 1 79 ? -3.142 19.867 0.754 1.00 48.31 79 PRO A CA 1
ATOM 606 C C . PRO A 1 79 ? -3.118 18.608 1.623 1.00 48.31 79 PRO A C 1
ATOM 608 O O . PRO A 1 79 ? -3.461 18.645 2.802 1.00 48.31 79 PRO A O 1
ATOM 611 N N . PHE A 1 80 ? -2.634 17.503 1.046 1.00 51.41 80 PHE A N 1
ATOM 612 C CA . PHE A 1 80 ? -2.322 16.236 1.728 1.00 51.41 80 PHE A CA 1
ATOM 613 C C . PHE A 1 80 ? -1.498 16.427 3.015 1.00 51.41 80 PHE A C 1
ATOM 615 O O . PHE A 1 80 ? -1.419 15.528 3.840 1.00 51.41 80 PHE A O 1
ATOM 622 N N . ALA A 1 81 ? -0.913 17.614 3.199 1.00 45.06 81 ALA A N 1
ATOM 623 C CA . ALA A 1 81 ? -0.218 18.077 4.387 1.00 45.06 81 ALA A CA 1
ATOM 624 C C . ALA A 1 81 ? -0.950 17.824 5.721 1.00 45.06 81 ALA A C 1
ATOM 626 O O . ALA A 1 81 ? -0.259 17.694 6.725 1.00 45.06 81 ALA A O 1
ATOM 627 N N . ASN A 1 82 ? -2.289 17.726 5.744 1.00 50.81 82 ASN A N 1
ATOM 628 C CA . ASN A 1 82 ? -3.062 17.590 6.990 1.00 50.81 82 ASN A CA 1
ATOM 629 C C . ASN A 1 82 ? -4.006 16.372 7.045 1.00 50.81 82 ASN A C 1
ATOM 631 O O . ASN A 1 82 ? -4.812 16.276 7.971 1.00 50.81 82 ASN A O 1
ATOM 635 N N . GLN A 1 83 ? -3.957 15.447 6.080 1.00 61.16 83 GLN A N 1
ATOM 636 C CA . GLN A 1 83 ? -4.830 14.266 6.115 1.00 61.16 83 GLN A CA 1
ATOM 637 C C . GLN A 1 83 ? -4.264 13.228 7.091 1.00 61.16 83 GLN A C 1
ATOM 639 O O . GLN A 1 83 ? -3.419 12.413 6.738 1.00 61.16 83 GLN A O 1
ATOM 644 N N . GLN A 1 84 ? -4.730 13.296 8.339 1.00 72.75 84 GLN A N 1
ATOM 645 C CA . GLN A 1 84 ? -4.367 12.382 9.432 1.00 72.75 84 GLN A CA 1
ATOM 646 C C . GLN A 1 84 ? -5.241 11.121 9.476 1.00 72.75 84 GLN A C 1
ATOM 648 O O . GLN A 1 84 ? -5.254 10.418 10.481 1.00 72.75 84 GLN A O 1
ATOM 653 N N . TYR A 1 85 ? -5.980 10.845 8.400 1.00 84.56 85 TYR A N 1
ATOM 654 C CA . TYR A 1 85 ? -6.866 9.695 8.314 1.00 84.56 85 TYR A CA 1
ATOM 655 C C . TYR A 1 85 ? -6.509 8.790 7.133 1.00 84.56 85 TYR A C 1
ATOM 657 O O . TYR A 1 85 ? -5.925 9.219 6.133 1.00 84.56 85 TYR A O 1
ATOM 665 N N . LEU A 1 86 ? -6.870 7.523 7.287 1.00 88.25 86 LEU A N 1
ATOM 666 C CA . LEU A 1 86 ? -6.665 6.414 6.379 1.00 88.25 86 LEU A CA 1
ATOM 667 C C . LEU A 1 86 ? -8.007 6.067 5.732 1.00 88.25 86 LEU A C 1
ATOM 669 O O . LEU A 1 86 ? -8.972 5.723 6.416 1.00 88.25 86 LEU A O 1
ATOM 673 N N . GLN A 1 87 ? -8.070 6.183 4.408 1.00 88.75 87 GLN A N 1
ATOM 674 C CA . GLN A 1 87 ? -9.253 5.846 3.618 1.00 88.75 87 GLN A CA 1
ATOM 675 C C . GLN A 1 87 ? -8.834 5.436 2.201 1.00 88.75 87 GLN A C 1
ATOM 677 O O . GLN A 1 87 ? -7.854 5.955 1.654 1.00 88.75 87 GLN A O 1
ATOM 682 N N . GLY A 1 88 ? -9.583 4.522 1.579 1.00 88.31 88 GLY A N 1
ATOM 683 C CA . GLY A 1 88 ? -9.259 3.989 0.258 1.00 88.31 88 GLY A CA 1
ATOM 684 C C . GLY A 1 88 ? -9.127 5.058 -0.839 1.00 88.31 88 GLY A C 1
ATOM 685 O O . GLY A 1 88 ? -8.199 5.030 -1.650 1.00 88.31 88 GLY A O 1
ATOM 686 N N . ASN A 1 89 ? -9.999 6.067 -0.862 1.00 84.81 89 ASN A N 1
ATOM 687 C CA . ASN A 1 89 ? -9.890 7.203 -1.789 1.00 84.81 89 ASN A CA 1
ATOM 688 C C . ASN A 1 89 ? -8.590 8.009 -1.584 1.00 84.81 89 ASN A C 1
ATOM 690 O O . ASN A 1 89 ? -7.919 8.310 -2.569 1.00 84.81 89 ASN A O 1
ATOM 694 N N . VAL A 1 90 ? -8.200 8.316 -0.345 1.00 87.38 90 VAL A N 1
ATOM 695 C CA . VAL A 1 90 ? -6.980 9.072 -0.027 1.00 87.38 90 VAL A CA 1
ATOM 696 C C . VAL A 1 90 ? -5.750 8.301 -0.484 1.00 87.38 90 VAL A C 1
ATOM 698 O O . VAL A 1 90 ? -4.917 8.851 -1.206 1.00 87.38 90 VAL A O 1
ATOM 701 N N . VAL A 1 91 ? -5.678 7.006 -0.163 1.00 90.75 91 VAL A N 1
ATOM 702 C CA . VAL A 1 91 ? -4.592 6.125 -0.617 1.00 90.75 91 VAL A CA 1
ATOM 703 C C . VAL A 1 91 ? -4.523 6.076 -2.139 1.00 90.75 91 VAL A C 1
ATOM 705 O O . VAL A 1 91 ? -3.442 6.206 -2.716 1.00 90.75 91 VAL A O 1
ATOM 708 N N . ARG A 1 92 ? -5.672 5.958 -2.815 1.00 91.12 92 ARG A N 1
ATOM 709 C CA . ARG A 1 92 ? -5.737 5.966 -4.279 1.00 91.12 92 ARG A CA 1
ATOM 710 C C . ARG A 1 92 ? -5.145 7.243 -4.859 1.00 91.12 92 ARG A C 1
ATOM 712 O O . ARG A 1 92 ? -4.333 7.157 -5.777 1.00 91.12 92 ARG A O 1
ATOM 719 N N . VAL A 1 93 ? -5.544 8.413 -4.359 1.00 86.12 93 VAL A N 1
ATOM 720 C CA . VAL A 1 93 ? -5.033 9.687 -4.883 1.00 86.12 93 VAL A CA 1
ATOM 721 C C . VAL A 1 93 ? -3.546 9.853 -4.548 1.00 86.12 93 VAL A C 1
ATOM 723 O O . VAL A 1 93 ? -2.777 10.236 -5.427 1.00 86.12 93 VAL A O 1
ATOM 726 N N . ALA A 1 94 ? -3.120 9.495 -3.334 1.00 89.50 94 ALA A N 1
ATOM 727 C CA . ALA A 1 94 ? -1.722 9.547 -2.908 1.00 89.50 94 ALA A CA 1
ATOM 728 C C . ALA A 1 94 ? -0.806 8.683 -3.792 1.00 89.50 94 ALA A C 1
ATOM 730 O O . ALA A 1 94 ? 0.233 9.147 -4.258 1.00 89.50 94 ALA A O 1
ATOM 731 N N . MET A 1 95 ? -1.208 7.444 -4.080 1.00 92.62 95 MET A N 1
ATOM 732 C CA . MET A 1 95 ? -0.458 6.559 -4.974 1.00 92.62 95 MET A CA 1
ATOM 733 C C . MET A 1 95 ? -0.501 7.031 -6.428 1.00 92.62 95 MET A C 1
ATOM 735 O O . MET A 1 95 ? 0.509 6.952 -7.126 1.00 92.62 95 MET A O 1
ATOM 739 N N . ASN A 1 96 ? -1.641 7.559 -6.881 1.00 90.75 96 ASN A N 1
ATOM 740 C CA . ASN A 1 96 ? -1.771 8.104 -8.230 1.00 90.75 96 ASN A CA 1
ATOM 741 C C . ASN A 1 96 ? -0.888 9.326 -8.454 1.00 90.75 96 ASN A C 1
ATOM 743 O O . ASN A 1 96 ? -0.355 9.473 -9.546 1.00 90.75 96 ASN A O 1
ATOM 747 N N . LEU A 1 97 ? -0.695 10.171 -7.436 1.00 88.56 97 LEU A N 1
ATOM 748 C CA . LEU A 1 97 ? 0.233 11.297 -7.518 1.00 88.56 97 LEU A CA 1
ATOM 749 C C . LEU A 1 97 ? 1.644 10.819 -7.874 1.00 88.56 97 LEU A C 1
ATOM 751 O O . LEU A 1 97 ? 2.308 11.433 -8.708 1.00 88.56 97 LEU A O 1
ATOM 755 N N . TYR A 1 98 ? 2.096 9.719 -7.276 1.00 90.12 98 TYR A N 1
ATOM 756 C CA . TYR A 1 98 ? 3.384 9.132 -7.617 1.00 90.12 98 TYR A CA 1
ATOM 757 C C . TYR A 1 98 ? 3.369 8.536 -9.032 1.00 90.12 98 TYR A C 1
ATOM 759 O O . TYR A 1 98 ? 4.193 8.908 -9.869 1.00 90.12 98 TYR A O 1
ATOM 767 N N . THR A 1 99 ? 2.406 7.656 -9.335 1.00 90.19 99 THR A N 1
ATOM 768 C CA . THR A 1 99 ? 2.388 6.923 -10.614 1.00 90.19 99 THR A CA 1
ATOM 769 C C . THR A 1 99 ? 2.180 7.830 -11.827 1.00 90.19 99 THR A C 1
ATOM 771 O O . THR A 1 99 ? 2.787 7.588 -12.868 1.00 90.19 99 THR A O 1
ATOM 774 N N . SER A 1 100 ? 1.401 8.909 -11.704 1.00 86.38 100 SER A N 1
ATOM 775 C CA . SER A 1 100 ? 1.181 9.876 -12.789 1.00 86.38 100 SER A CA 1
ATOM 776 C C . SER A 1 100 ? 2.404 10.740 -13.093 1.00 86.38 100 SER A C 1
ATOM 778 O O . SER A 1 100 ? 2.460 11.374 -14.144 1.00 86.38 100 SER A O 1
ATOM 780 N N . ASN A 1 101 ? 3.359 10.815 -12.163 1.00 84.38 101 ASN A N 1
ATOM 781 C CA . ASN A 1 101 ? 4.575 11.614 -12.296 1.00 84.38 101 ASN A CA 1
ATOM 782 C C . ASN A 1 101 ? 5.817 10.767 -12.599 1.00 84.38 101 ASN A C 1
ATOM 784 O O . ASN A 1 101 ? 6.924 11.309 -12.602 1.00 84.38 101 ASN A O 1
ATOM 788 N N . LEU A 1 102 ? 5.650 9.470 -12.874 1.00 87.31 102 LEU A N 1
ATOM 789 C CA . LEU A 1 102 ? 6.754 8.605 -13.266 1.00 87.31 102 LEU A CA 1
ATOM 790 C C . LEU A 1 102 ? 7.399 9.098 -14.560 1.00 87.31 102 LEU A C 1
ATOM 792 O O . LEU A 1 102 ? 6.740 9.365 -15.566 1.00 87.31 102 LEU A O 1
ATOM 796 N N . ARG A 1 103 ? 8.722 9.196 -14.526 1.00 85.00 103 ARG A N 1
ATOM 797 C CA . ARG A 1 103 ? 9.570 9.571 -15.647 1.00 85.00 103 ARG A CA 1
ATOM 798 C C . ARG A 1 103 ? 10.491 8.408 -15.959 1.00 85.00 103 ARG A C 1
ATOM 800 O O . ARG A 1 103 ? 11.103 7.809 -15.075 1.00 85.00 103 ARG A O 1
ATOM 807 N N . LEU A 1 104 ? 10.595 8.107 -17.244 1.00 78.94 104 LEU A N 1
ATOM 808 C CA . LEU A 1 104 ? 11.694 7.307 -17.753 1.00 78.94 104 LEU A CA 1
ATOM 809 C C . LEU A 1 104 ? 12.876 8.266 -17.875 1.00 78.94 104 LEU A C 1
ATOM 811 O O . LEU A 1 104 ? 12.795 9.251 -18.610 1.00 78.94 104 LEU A O 1
ATOM 815 N N . GLU A 1 105 ? 13.929 8.043 -17.093 1.00 68.56 105 GLU A N 1
ATOM 816 C CA . GLU A 1 105 ? 15.166 8.805 -17.263 1.00 68.56 105 GLU A CA 1
ATOM 817 C C . GLU A 1 105 ? 15.713 8.618 -18.688 1.00 68.56 105 GLU A C 1
ATOM 819 O O . GLU A 1 105 ? 15.388 7.647 -19.363 1.00 68.56 105 GLU A O 1
ATOM 824 N N . ASN A 1 106 ? 16.557 9.546 -19.146 1.00 58.03 106 ASN A N 1
ATOM 825 C CA . ASN A 1 106 ? 17.076 9.583 -20.523 1.00 58.03 106 ASN A CA 1
ATOM 826 C C . ASN A 1 106 ? 17.903 8.343 -20.936 1.00 58.03 106 ASN A C 1
ATOM 828 O O . ASN A 1 106 ? 18.275 8.223 -22.103 1.00 58.03 106 ASN A O 1
ATOM 832 N N . ASP A 1 107 ? 18.196 7.435 -20.004 1.00 63.72 107 ASP A N 1
ATOM 833 C CA . ASP A 1 107 ? 18.804 6.144 -20.307 1.00 63.72 107 ASP A CA 1
ATOM 834 C C . ASP A 1 107 ? 17.739 5.172 -20.813 1.00 63.72 107 ASP A C 1
ATOM 836 O O . ASP A 1 107 ? 16.680 5.019 -20.204 1.00 63.72 107 ASP A O 1
ATOM 840 N N . LEU A 1 108 ? 18.040 4.469 -21.907 1.00 64.50 108 LEU A N 1
ATOM 841 C CA . LEU A 1 108 ? 17.144 3.465 -22.475 1.00 64.50 108 LEU A CA 1
ATOM 842 C C . LEU A 1 108 ? 16.726 2.454 -21.388 1.00 64.50 108 LEU A C 1
ATOM 844 O O . LEU A 1 108 ? 17.594 1.773 -20.825 1.00 64.50 108 LEU A O 1
ATOM 848 N N . PRO A 1 109 ? 15.420 2.337 -21.078 1.00 71.75 109 PRO A N 1
ATOM 849 C CA . PRO A 1 109 ? 14.957 1.401 -20.072 1.00 71.75 109 PRO A CA 1
ATOM 850 C C . PRO A 1 109 ? 15.347 -0.018 -20.488 1.00 71.75 109 PRO A C 1
ATOM 852 O O . PRO A 1 109 ? 15.188 -0.430 -21.637 1.00 71.75 109 PRO A O 1
ATOM 855 N N . SER A 1 110 ? 15.897 -0.767 -19.540 1.00 80.38 110 SER A N 1
ATOM 856 C CA . SER A 1 110 ? 16.302 -2.156 -19.732 1.00 80.38 110 SER A CA 1
ATOM 857 C C . SER A 1 110 ? 15.654 -3.028 -18.667 1.00 80.38 110 SER A C 1
ATOM 859 O O . SER A 1 110 ? 15.190 -2.547 -17.628 1.00 80.38 110 SER A O 1
ATOM 861 N N . TYR A 1 111 ? 15.593 -4.328 -18.934 1.00 85.62 111 TYR A N 1
ATOM 862 C CA . TYR A 1 111 ? 15.080 -5.297 -17.982 1.00 85.62 111 TYR A CA 1
ATOM 863 C C . TYR A 1 111 ? 15.885 -6.586 -18.037 1.00 85.62 111 TYR A C 1
ATOM 865 O O . TYR A 1 111 ? 16.513 -6.928 -19.041 1.00 85.62 111 TYR A O 1
ATOM 873 N N . THR A 1 112 ? 15.812 -7.339 -16.947 1.00 85.56 112 THR A N 1
ATOM 874 C CA . THR A 1 112 ? 16.336 -8.698 -16.870 1.00 85.56 112 THR A CA 1
ATOM 875 C C . THR A 1 112 ? 15.208 -9.691 -16.630 1.00 85.56 112 THR A C 1
ATOM 877 O O . THR A 1 112 ? 14.161 -9.401 -16.039 1.00 85.56 112 THR A O 1
ATOM 880 N N . VAL A 1 113 ? 15.408 -10.904 -17.133 1.00 86.19 113 VAL A N 1
ATOM 881 C CA . VAL A 1 113 ? 14.509 -12.025 -16.882 1.00 86.19 113 VAL A CA 1
ATOM 882 C C . VAL A 1 113 ? 15.147 -12.880 -15.800 1.00 86.19 113 VAL A C 1
ATOM 884 O O . VAL A 1 113 ? 16.177 -13.502 -16.038 1.00 86.19 113 VAL A O 1
ATOM 887 N N . THR A 1 114 ? 14.539 -12.881 -14.619 1.00 86.75 114 THR A N 1
ATOM 888 C CA . THR A 1 114 ? 15.041 -13.579 -13.429 1.00 86.75 114 THR A CA 1
ATOM 889 C C . THR A 1 114 ? 14.827 -15.091 -13.478 1.00 86.75 114 THR A C 1
ATOM 891 O O . THR A 1 114 ? 15.586 -15.816 -12.851 1.00 86.75 114 THR A O 1
ATOM 894 N N . ASP A 1 115 ? 13.839 -15.568 -14.242 1.00 89.00 115 ASP A N 1
ATOM 895 C CA . ASP A 1 115 ? 13.530 -16.991 -14.414 1.00 89.00 115 ASP A CA 1
ATOM 896 C C . ASP A 1 115 ? 14.028 -17.510 -15.784 1.00 89.00 115 ASP A C 1
ATOM 898 O O . ASP A 1 115 ? 13.425 -17.205 -16.824 1.00 89.00 115 ASP A O 1
ATOM 902 N N . PRO A 1 116 ? 15.115 -18.310 -15.823 1.00 88.25 116 PRO A N 1
ATOM 903 C CA . PRO A 1 116 ? 15.646 -18.874 -17.062 1.00 88.25 116 PRO A CA 1
ATOM 904 C C . PRO A 1 116 ? 14.709 -19.881 -17.742 1.00 88.25 116 PRO A C 1
ATOM 906 O O . PRO A 1 116 ? 14.775 -20.030 -18.967 1.00 88.25 116 PRO A O 1
ATOM 909 N N . ALA A 1 117 ? 13.869 -20.590 -16.981 1.00 90.62 117 ALA A N 1
ATOM 910 C CA . ALA A 1 117 ? 12.942 -21.580 -17.521 1.00 90.62 117 ALA A CA 1
ATOM 911 C C . ALA A 1 117 ? 11.796 -20.881 -18.259 1.00 90.62 117 ALA A C 1
ATOM 913 O O . ALA A 1 117 ? 11.556 -21.173 -19.437 1.00 90.62 117 ALA A O 1
ATOM 914 N N . TRP A 1 118 ? 11.183 -19.878 -17.621 1.00 91.00 118 TRP A N 1
ATOM 915 C CA . TRP A 1 118 ? 10.195 -19.012 -18.267 1.00 91.00 118 TRP A CA 1
ATOM 916 C C . TRP A 1 118 ? 10.778 -18.326 -19.508 1.00 91.00 118 TRP A C 1
ATOM 918 O O . TRP A 1 118 ? 10.167 -18.374 -20.575 1.00 91.00 118 TRP A O 1
ATOM 928 N N . LYS A 1 119 ? 12.005 -17.783 -19.412 1.00 87.69 119 LYS A N 1
ATOM 929 C CA . LYS A 1 119 ? 12.704 -17.127 -20.534 1.00 87.69 119 LYS A CA 1
ATOM 930 C C . LYS A 1 119 ? 12.764 -18.026 -21.770 1.00 87.69 119 LYS A C 1
ATOM 932 O O . LYS A 1 119 ? 12.412 -17.603 -22.868 1.00 87.69 119 LYS A O 1
ATOM 937 N N . LYS A 1 120 ? 13.216 -19.272 -21.590 1.00 88.69 120 LYS A N 1
ATOM 938 C CA . LYS A 1 120 ? 13.341 -20.251 -22.680 1.00 88.69 120 LYS A CA 1
ATOM 939 C C . LYS A 1 120 ? 11.981 -20.626 -23.263 1.00 88.69 120 LYS A C 1
ATOM 941 O O . LYS A 1 120 ? 11.865 -20.724 -24.482 1.00 88.69 120 LYS A O 1
ATOM 946 N N . SER A 1 121 ? 10.973 -20.837 -22.417 1.00 89.00 121 SER A N 1
ATOM 947 C CA . SER A 1 121 ? 9.618 -21.171 -22.871 1.00 89.00 121 SER A CA 1
ATOM 948 C C . SER A 1 121 ? 9.003 -20.035 -23.688 1.00 89.00 121 SER A C 1
ATOM 950 O O . SER A 1 121 ? 8.464 -20.274 -24.765 1.00 89.00 121 SER A O 1
ATOM 952 N N . TYR A 1 122 ? 9.137 -18.797 -23.211 1.00 88.38 122 TYR A N 1
ATOM 953 C CA . TYR A 1 122 ? 8.555 -17.627 -23.857 1.00 88.38 122 TYR A CA 1
ATOM 954 C C . TYR A 1 122 ? 9.173 -17.360 -25.235 1.00 88.38 122 TYR A C 1
ATOM 956 O O . TYR A 1 122 ? 8.431 -17.148 -26.191 1.00 88.38 122 TYR A O 1
ATOM 964 N N . ILE A 1 123 ? 10.507 -17.455 -25.362 1.00 89.56 123 ILE A N 1
ATOM 965 C CA . ILE A 1 123 ? 11.211 -17.282 -26.648 1.00 89.56 123 ILE A CA 1
ATOM 966 C C . ILE A 1 123 ? 10.734 -18.310 -27.678 1.00 89.56 123 ILE A C 1
ATOM 968 O O . ILE A 1 123 ? 10.492 -17.953 -28.824 1.00 89.56 123 ILE A O 1
ATOM 972 N N . ARG A 1 124 ? 10.552 -19.576 -27.276 1.00 90.00 124 ARG A N 1
ATOM 973 C CA . ARG A 1 124 ? 10.065 -20.633 -28.182 1.00 90.00 124 ARG A CA 1
ATOM 974 C C . ARG A 1 124 ? 8.650 -20.373 -28.701 1.00 90.00 124 ARG A C 1
ATOM 976 O O . ARG A 1 124 ? 8.324 -20.835 -29.784 1.00 90.00 124 ARG A O 1
ATOM 983 N N . GLN A 1 125 ? 7.816 -19.693 -27.915 1.00 91.81 125 GLN A N 1
ATOM 984 C CA . GLN A 1 125 ? 6.410 -19.441 -28.241 1.00 91.81 125 GLN A CA 1
ATOM 985 C C . GLN A 1 125 ? 6.189 -18.114 -28.979 1.00 91.81 125 GLN A C 1
ATOM 987 O O . GLN A 1 125 ? 5.240 -18.011 -29.747 1.00 91.81 125 GLN A O 1
ATOM 992 N N . ASN A 1 126 ? 7.036 -17.106 -28.742 1.00 87.94 126 ASN A N 1
ATOM 993 C CA . ASN A 1 126 ? 6.804 -15.721 -29.177 1.00 87.94 126 ASN A CA 1
ATOM 994 C C . ASN A 1 126 ? 7.943 -15.137 -30.034 1.00 87.94 126 ASN A C 1
ATOM 996 O O . ASN A 1 126 ? 7.975 -13.927 -30.237 1.00 87.94 126 ASN A O 1
ATOM 1000 N N . ASP A 1 127 ? 8.883 -15.974 -30.484 1.00 85.31 127 ASP A N 1
ATOM 1001 C CA . ASP A 1 127 ? 10.034 -15.601 -31.327 1.00 85.31 127 ASP A CA 1
ATOM 1002 C C . ASP A 1 127 ? 10.875 -14.434 -30.771 1.00 85.31 127 ASP A C 1
ATOM 1004 O O . ASP A 1 127 ? 11.358 -13.556 -31.482 1.00 85.31 127 ASP A O 1
ATOM 1008 N N . GLY A 1 128 ? 11.029 -14.390 -29.447 1.00 87.81 128 GLY A N 1
ATOM 1009 C CA . GLY A 1 128 ? 11.783 -13.335 -28.781 1.00 87.81 128 GLY A CA 1
ATOM 1010 C C . GLY A 1 128 ? 11.350 -13.085 -27.345 1.00 87.81 128 GLY A C 1
ATOM 1011 O O . GLY A 1 128 ? 10.488 -13.770 -26.793 1.00 87.81 128 GLY A O 1
ATOM 1012 N N . LEU A 1 129 ? 11.988 -12.098 -26.717 1.00 89.75 129 LEU A N 1
ATOM 1013 C CA . LEU A 1 129 ? 11.572 -11.586 -25.414 1.00 89.75 129 LEU A CA 1
ATOM 1014 C C . LEU A 1 129 ? 10.580 -10.424 -25.587 1.00 89.75 129 LEU A C 1
ATOM 1016 O O . LEU A 1 129 ? 10.553 -9.807 -26.652 1.00 89.75 129 LEU A O 1
ATOM 1020 N N . PRO A 1 130 ? 9.771 -10.099 -24.562 1.00 88.31 130 PRO A N 1
ATOM 1021 C CA . PRO A 1 130 ? 8.878 -8.948 -24.620 1.00 88.31 130 PRO A CA 1
ATOM 1022 C C . PRO A 1 130 ? 9.628 -7.650 -24.920 1.00 88.31 130 PRO A C 1
ATOM 1024 O O . PRO A 1 130 ? 10.733 -7.421 -24.431 1.00 88.31 130 PRO A O 1
ATOM 1027 N N . ASP A 1 131 ? 8.998 -6.770 -25.684 1.00 89.44 131 ASP A N 1
ATOM 1028 C CA . ASP A 1 131 ? 9.509 -5.415 -25.840 1.00 89.44 131 ASP A CA 1
ATOM 1029 C C . ASP A 1 131 ? 9.478 -4.663 -24.497 1.00 89.44 131 ASP A C 1
ATOM 1031 O O . ASP A 1 131 ? 8.627 -4.933 -23.640 1.00 89.44 131 ASP A O 1
ATOM 1035 N N . ILE A 1 132 ? 10.381 -3.698 -24.317 1.00 87.06 132 ILE A N 1
ATOM 1036 C CA . ILE A 1 132 ? 10.458 -2.889 -23.100 1.00 87.06 132 ILE A CA 1
ATOM 1037 C C . ILE A 1 132 ? 9.137 -2.170 -22.821 1.00 87.06 132 ILE A C 1
ATOM 1039 O O . ILE A 1 132 ? 8.718 -2.111 -21.668 1.00 87.06 132 ILE A O 1
ATOM 1043 N N . ALA A 1 133 ? 8.425 -1.719 -23.859 1.00 87.31 133 ALA A N 1
ATOM 1044 C CA . ALA A 1 133 ? 7.107 -1.107 -23.714 1.00 87.31 133 ALA A CA 1
ATOM 1045 C C . ALA A 1 133 ? 6.101 -2.055 -23.038 1.00 87.31 133 ALA A C 1
ATOM 1047 O O . ALA A 1 133 ? 5.351 -1.637 -22.158 1.00 87.31 133 ALA A O 1
ATOM 1048 N N . LYS A 1 134 ? 6.129 -3.352 -23.379 1.00 89.44 134 LYS A N 1
ATOM 1049 C CA . LYS A 1 134 ? 5.269 -4.367 -22.745 1.00 89.44 134 LYS A CA 1
ATOM 1050 C C . LYS A 1 134 ? 5.662 -4.615 -21.292 1.00 89.44 134 LYS A C 1
ATOM 1052 O O . LYS A 1 134 ? 4.789 -4.826 -20.457 1.00 89.44 134 LYS A O 1
ATOM 1057 N N . VAL A 1 135 ? 6.959 -4.593 -20.984 1.00 89.69 135 VAL A N 1
ATOM 1058 C CA . VAL A 1 135 ? 7.451 -4.755 -19.606 1.00 89.69 135 VAL A CA 1
ATOM 1059 C C . VAL A 1 135 ? 7.058 -3.557 -18.741 1.00 89.69 135 VAL A C 1
ATOM 1061 O O . VAL A 1 135 ? 6.619 -3.751 -17.611 1.00 89.69 135 VAL A O 1
ATOM 1064 N N . LEU A 1 136 ? 7.162 -2.338 -19.275 1.00 88.44 136 LEU A N 1
ATOM 1065 C CA . LEU A 1 136 ? 6.727 -1.115 -18.599 1.00 88.44 136 LEU A CA 1
ATOM 1066 C C . LEU A 1 136 ? 5.214 -1.103 -18.369 1.00 88.44 136 LEU A C 1
ATOM 1068 O O . LEU A 1 136 ? 4.780 -0.808 -17.260 1.00 88.44 136 LEU A O 1
ATOM 1072 N N . GLN A 1 137 ? 4.422 -1.480 -19.377 1.00 90.00 137 GLN A N 1
ATOM 1073 C CA . GLN A 1 137 ? 2.972 -1.601 -19.223 1.00 90.00 137 GLN A CA 1
ATOM 1074 C C . GLN A 1 137 ? 2.617 -2.602 -18.118 1.00 90.00 137 GLN A C 1
ATOM 1076 O O . GLN A 1 137 ? 1.842 -2.275 -17.228 1.00 90.00 137 GLN A O 1
ATOM 1081 N N . ALA A 1 138 ? 3.247 -3.780 -18.116 1.00 90.88 138 ALA A N 1
ATOM 1082 C CA . ALA A 1 138 ? 3.014 -4.782 -17.082 1.00 90.88 138 ALA A CA 1
ATOM 1083 C C . ALA A 1 138 ? 3.417 -4.298 -15.673 1.00 90.88 138 ALA A C 1
ATOM 1085 O O . ALA A 1 138 ? 2.752 -4.645 -14.700 1.00 90.88 138 ALA A O 1
ATOM 1086 N N . ASP A 1 139 ? 4.486 -3.501 -15.537 1.00 91.12 139 ASP A N 1
ATOM 1087 C CA . ASP A 1 139 ? 4.851 -2.888 -14.249 1.00 91.12 139 ASP A CA 1
ATOM 1088 C C . ASP A 1 139 ? 3.784 -1.890 -13.774 1.00 91.12 139 ASP A C 1
ATOM 1090 O O . ASP A 1 139 ? 3.387 -1.928 -12.609 1.00 91.12 139 ASP A O 1
ATOM 1094 N N . MET A 1 140 ? 3.274 -1.048 -14.678 1.00 91.31 140 MET A N 1
ATOM 1095 C CA . MET A 1 140 ? 2.191 -0.105 -14.378 1.00 91.31 140 MET A CA 1
ATOM 1096 C C . MET A 1 140 ? 0.895 -0.820 -13.987 1.00 91.31 140 MET A C 1
ATOM 1098 O O . MET A 1 140 ? 0.286 -0.459 -12.980 1.00 91.31 140 MET A O 1
ATOM 1102 N N . ASP A 1 141 ? 0.517 -1.873 -14.713 1.00 93.69 141 ASP A N 1
ATOM 1103 C CA . ASP A 1 141 ? -0.671 -2.678 -14.411 1.00 93.69 141 ASP A CA 1
ATOM 1104 C C . ASP A 1 141 ? -0.571 -3.325 -13.021 1.00 93.69 141 ASP A C 1
ATOM 1106 O O . ASP A 1 141 ? -1.549 -3.367 -12.273 1.00 93.69 141 ASP A O 1
ATOM 1110 N N . LEU A 1 142 ? 0.622 -3.792 -12.632 1.00 93.75 142 LEU A N 1
ATOM 1111 C CA . LEU A 1 142 ? 0.861 -4.357 -11.301 1.00 93.75 142 LEU A CA 1
ATOM 1112 C C . LEU A 1 142 ? 0.750 -3.305 -10.195 1.00 93.75 142 LEU A C 1
ATOM 1114 O O . LEU A 1 142 ? 0.159 -3.585 -9.153 1.00 93.75 142 LEU A O 1
ATOM 1118 N N . ARG A 1 143 ? 1.273 -2.090 -10.403 1.00 94.50 143 ARG A N 1
ATOM 1119 C CA . ARG A 1 143 ? 1.091 -0.985 -9.442 1.00 94.50 143 ARG A CA 1
ATOM 1120 C C . ARG A 1 143 ? -0.388 -0.673 -9.244 1.00 94.50 143 ARG A C 1
ATOM 1122 O O . ARG A 1 143 ? -0.832 -0.498 -8.111 1.00 94.50 143 ARG A O 1
ATOM 1129 N N . ASP A 1 144 ? -1.142 -0.641 -10.334 1.00 94.25 144 ASP A N 1
ATOM 1130 C CA . ASP A 1 144 ? -2.579 -0.405 -10.318 1.00 94.25 144 ASP A CA 1
ATOM 1131 C C . ASP A 1 144 ? -3.346 -1.520 -9.600 1.00 94.25 144 ASP A C 1
ATOM 1133 O O . ASP A 1 144 ? -4.247 -1.232 -8.806 1.00 94.25 144 ASP A O 1
ATOM 1137 N N . LEU A 1 145 ? -2.957 -2.777 -9.824 1.00 96.62 145 LEU A N 1
ATOM 1138 C CA . LEU A 1 145 ? -3.502 -3.946 -9.139 1.00 96.62 145 LEU A CA 1
ATOM 1139 C C . LEU A 1 145 ? -3.283 -3.867 -7.622 1.00 96.62 145 LEU A C 1
ATOM 1141 O O . LEU A 1 145 ? -4.241 -4.014 -6.858 1.00 96.62 145 LEU A O 1
ATOM 1145 N N . TYR A 1 146 ? -2.048 -3.609 -7.180 1.00 97.75 146 TYR A N 1
ATOM 1146 C CA . TYR A 1 146 ? -1.728 -3.508 -5.754 1.00 97.75 146 TYR A CA 1
ATOM 1147 C C . TYR A 1 146 ? -2.455 -2.331 -5.108 1.00 97.75 146 TYR A C 1
ATOM 1149 O O . TYR A 1 146 ? -3.123 -2.525 -4.098 1.00 97.75 146 TYR A O 1
ATOM 1157 N N . ARG A 1 147 ? -2.442 -1.143 -5.734 1.00 96.69 147 ARG A N 1
ATOM 1158 C CA . ARG A 1 147 ? -3.217 0.020 -5.268 1.00 96.69 147 ARG A CA 1
ATOM 1159 C C . ARG A 1 147 ? -4.687 -0.338 -5.077 1.00 96.69 147 ARG A C 1
ATOM 1161 O O . ARG A 1 147 ? -5.253 -0.042 -4.033 1.00 96.69 147 ARG A O 1
ATOM 1168 N N . ASN A 1 148 ? -5.316 -0.955 -6.078 1.00 95.75 148 ASN A N 1
ATOM 1169 C CA . ASN A 1 148 ? -6.731 -1.316 -5.995 1.00 95.75 148 ASN A CA 1
ATOM 1170 C C . ASN A 1 148 ? -6.996 -2.320 -4.862 1.00 95.75 148 ASN A C 1
ATOM 1172 O O . ASN A 1 148 ? -7.993 -2.172 -4.167 1.00 95.75 148 ASN A O 1
ATOM 1176 N N . SER A 1 149 ? -6.090 -3.278 -4.648 1.00 96.69 149 SER A N 1
ATOM 1177 C CA . SER A 1 149 ? -6.195 -4.255 -3.557 1.00 96.69 149 SER A CA 1
ATOM 1178 C C . SER A 1 149 ? -6.092 -3.587 -2.183 1.00 96.69 149 SER A C 1
ATOM 1180 O O . SER A 1 149 ? -6.907 -3.868 -1.314 1.00 96.69 149 SER A O 1
ATOM 1182 N N . ILE A 1 150 ? -5.155 -2.645 -2.002 1.00 97.62 150 ILE A N 1
ATOM 1183 C CA . ILE A 1 150 ? -5.040 -1.848 -0.767 1.00 97.62 150 ILE A CA 1
ATOM 1184 C C . ILE A 1 150 ? -6.347 -1.106 -0.496 1.00 97.62 150 ILE A C 1
ATOM 1186 O O . ILE A 1 150 ? -6.851 -1.142 0.619 1.00 97.62 150 ILE A O 1
ATOM 1190 N N . VAL A 1 151 ? -6.907 -0.447 -1.516 1.00 95.56 151 VAL A N 1
ATOM 1191 C CA . VAL A 1 151 ? -8.173 0.286 -1.386 1.00 95.56 151 VAL A CA 1
ATOM 1192 C C . VAL A 1 151 ? -9.300 -0.636 -0.940 1.00 95.56 151 VAL A C 1
ATOM 1194 O O . VAL A 1 151 ? -10.007 -0.286 -0.007 1.00 95.56 151 VAL A O 1
ATOM 1197 N N . THR A 1 152 ? -9.435 -1.810 -1.558 1.00 96.31 152 THR A N 1
ATOM 1198 C CA . THR A 1 152 ? -10.446 -2.797 -1.165 1.00 96.31 152 THR A CA 1
ATOM 1199 C C . THR A 1 152 ? -10.290 -3.214 0.294 1.00 96.31 152 THR A C 1
ATOM 1201 O O . THR A 1 152 ? -11.241 -3.076 1.050 1.00 96.31 152 THR A O 1
ATOM 1204 N N . TYR A 1 153 ? -9.091 -3.616 0.724 1.00 97.94 153 TYR A N 1
ATOM 1205 C CA . TYR A 1 153 ? -8.878 -4.031 2.112 1.00 97.94 153 TYR A CA 1
ATOM 1206 C C . TYR A 1 153 ? -9.109 -2.908 3.128 1.00 97.94 153 TYR A C 1
ATOM 1208 O O . TYR A 1 153 ? -9.580 -3.171 4.228 1.00 97.94 153 TYR A O 1
ATOM 1216 N N . LEU A 1 154 ? -8.796 -1.656 2.781 1.00 96.25 154 LEU A N 1
ATOM 1217 C CA . LEU A 1 154 ? -9.079 -0.511 3.651 1.00 96.25 154 LEU A CA 1
ATOM 1218 C C . LEU A 1 154 ? -10.568 -0.177 3.718 1.00 96.25 154 LEU A C 1
ATOM 1220 O O . LEU A 1 154 ? -11.055 0.189 4.785 1.00 96.25 154 LEU A O 1
ATOM 1224 N N . ASP A 1 155 ? -11.278 -0.291 2.597 1.00 94.81 155 ASP A N 1
ATOM 1225 C CA . ASP A 1 155 ? -12.722 -0.083 2.557 1.00 94.81 155 ASP A CA 1
ATOM 1226 C C . ASP A 1 155 ? -13.439 -1.174 3.377 1.00 94.81 155 ASP A C 1
ATOM 1228 O O . ASP A 1 155 ? -14.318 -0.855 4.177 1.00 94.81 155 ASP A O 1
ATOM 1232 N N . ASP A 1 156 ? -13.000 -2.431 3.261 1.00 95.88 156 ASP A N 1
ATOM 1233 C CA . ASP A 1 156 ? -13.512 -3.559 4.050 1.00 95.88 156 ASP A CA 1
ATOM 1234 C C . ASP A 1 156 ? -13.161 -3.404 5.543 1.00 95.88 156 ASP A C 1
ATOM 1236 O O . ASP A 1 156 ? -14.022 -3.577 6.402 1.00 95.88 156 ASP A O 1
ATOM 1240 N N . ALA A 1 157 ? -11.933 -2.986 5.878 1.00 96.56 157 ALA A N 1
ATOM 1241 C CA . ALA A 1 157 ? -11.531 -2.719 7.264 1.00 96.56 157 ALA A CA 1
ATOM 1242 C C . ALA A 1 157 ? -12.334 -1.569 7.892 1.00 96.56 157 ALA A C 1
ATOM 1244 O O . ALA A 1 157 ? -12.666 -1.614 9.075 1.00 96.56 157 ALA A O 1
ATOM 1245 N N . SER A 1 158 ? -12.652 -0.532 7.111 1.00 95.06 158 SER A N 1
ATOM 1246 C CA . SER A 1 158 ? -13.541 0.545 7.548 1.00 95.06 158 SER A CA 1
ATOM 1247 C C . SER A 1 158 ? -14.952 0.010 7.793 1.00 95.06 158 SER A C 1
ATOM 1249 O O . SER A 1 158 ? -15.514 0.246 8.860 1.00 95.06 158 SER A O 1
ATOM 1251 N N . ALA A 1 159 ? -15.511 -0.773 6.866 1.00 93.94 159 ALA A N 1
ATOM 1252 C CA . ALA A 1 159 ? -16.822 -1.392 7.060 1.00 93.94 159 ALA A CA 1
ATOM 1253 C C . ALA A 1 159 ? -16.879 -2.234 8.346 1.00 93.94 159 ALA A C 1
ATOM 1255 O O . ALA A 1 159 ? -17.839 -2.109 9.106 1.00 93.94 159 ALA A O 1
ATOM 1256 N N . GLU A 1 160 ? -15.831 -3.016 8.614 1.00 95.56 160 GLU A N 1
ATOM 1257 C CA . GLU A 1 160 ? -15.720 -3.835 9.821 1.00 95.56 160 GLU A CA 1
ATOM 1258 C C . GLU A 1 160 ? -15.631 -2.981 11.093 1.00 95.56 160 GLU A C 1
ATOM 1260 O O . GLU A 1 160 ? -16.377 -3.187 12.045 1.00 95.56 160 GLU A O 1
ATOM 1265 N N . LEU A 1 161 ? -14.781 -1.949 11.097 1.00 94.75 161 LEU A N 1
ATOM 1266 C CA . LEU A 1 161 ? -14.589 -1.059 12.249 1.00 94.75 161 LEU A CA 1
ATOM 1267 C C . LEU A 1 161 ? -15.867 -0.311 12.666 1.00 94.75 161 LEU A C 1
ATOM 1269 O O . LEU A 1 161 ? -16.048 0.005 13.846 1.00 94.75 161 LEU A O 1
ATOM 1273 N N . TYR A 1 162 ? -16.719 0.017 11.695 1.00 93.81 162 TYR A N 1
ATOM 1274 C CA . TYR A 1 162 ? -17.978 0.736 11.904 1.00 93.81 162 TYR A CA 1
ATOM 1275 C C . TYR A 1 162 ? -19.202 -0.193 11.947 1.00 93.81 162 TYR A C 1
ATOM 1277 O O . TYR A 1 162 ? -20.337 0.292 11.971 1.00 93.81 162 TYR A O 1
ATOM 1285 N N . SER A 1 163 ? -18.991 -1.512 11.980 1.00 92.88 163 SER A N 1
ATOM 1286 C CA . SER A 1 163 ? -20.054 -2.492 12.180 1.00 92.88 163 SER A CA 1
ATOM 1287 C C . SER A 1 163 ? -20.570 -2.455 13.632 1.00 92.88 163 SER A C 1
ATOM 1289 O O . SER A 1 163 ? -19.927 -1.932 14.545 1.00 92.88 163 SER A O 1
ATOM 1291 N N . ASN A 1 164 ? -21.772 -2.993 13.866 1.00 89.56 164 ASN A N 1
ATOM 1292 C CA . ASN A 1 164 ? -22.330 -3.092 15.223 1.00 89.56 164 ASN A CA 1
ATOM 1293 C C . ASN A 1 164 ? -21.680 -4.209 16.059 1.00 89.56 164 ASN A C 1
ATOM 1295 O O . ASN A 1 164 ? -21.841 -4.212 17.279 1.00 89.56 164 ASN A O 1
ATOM 1299 N N . ASP A 1 165 ? -21.002 -5.159 15.414 1.00 92.31 165 ASP A N 1
ATOM 1300 C CA . ASP A 1 165 ? -20.403 -6.341 16.035 1.00 92.31 165 ASP A CA 1
ATOM 1301 C C . ASP A 1 165 ? -19.024 -6.569 15.411 1.00 92.31 165 ASP A C 1
ATOM 1303 O O . ASP A 1 165 ? -18.874 -7.343 14.473 1.00 92.31 165 ASP A O 1
ATOM 1307 N N . VAL A 1 166 ? -18.048 -5.786 15.877 1.00 93.56 166 VAL A N 1
ATOM 1308 C CA . VAL A 1 166 ? -16.708 -5.720 15.281 1.00 93.56 166 VAL A CA 1
ATOM 1309 C C . VAL A 1 166 ? -15.929 -7.008 15.561 1.00 93.56 166 VAL A C 1
ATOM 1311 O O . VAL A 1 166 ? -15.574 -7.287 16.713 1.00 93.56 166 VAL A O 1
ATOM 1314 N N . ASP A 1 167 ? -15.567 -7.741 14.510 1.00 95.12 167 ASP A N 1
ATOM 1315 C CA . ASP A 1 167 ? -14.595 -8.828 14.566 1.00 95.12 167 ASP A CA 1
ATOM 1316 C C . ASP A 1 167 ? -13.169 -8.255 14.498 1.00 95.12 167 ASP A C 1
ATOM 1318 O O . ASP A 1 167 ? -12.599 -7.962 13.443 1.00 95.12 167 ASP A O 1
ATOM 1322 N N . PHE A 1 168 ? -12.546 -8.108 15.670 1.00 94.56 168 PHE A N 1
ATOM 1323 C CA . PHE A 1 168 ? -11.180 -7.590 15.782 1.00 94.56 168 PHE A CA 1
ATOM 1324 C C . PHE A 1 168 ? -10.125 -8.471 15.098 1.00 94.56 168 PHE A C 1
ATOM 1326 O O . PHE A 1 168 ? -9.050 -7.969 14.750 1.00 94.56 168 PHE A O 1
ATOM 1333 N N . VAL A 1 169 ? -10.389 -9.771 14.926 1.00 96.00 169 VAL A N 1
ATOM 1334 C CA . VAL A 1 169 ? -9.477 -10.684 14.231 1.00 96.00 169 VAL A CA 1
ATOM 1335 C C . VAL A 1 169 ? -9.533 -10.408 12.734 1.00 96.00 169 VAL A C 1
ATOM 1337 O O . VAL A 1 169 ? -8.472 -10.241 12.126 1.00 96.00 169 VAL A O 1
ATOM 1340 N N . GLU A 1 170 ? -10.734 -10.303 12.167 1.00 96.81 170 GLU A N 1
ATOM 1341 C CA . GLU A 1 170 ? -10.940 -9.951 10.758 1.00 96.81 170 GLU A CA 1
ATOM 1342 C C . GLU A 1 170 ? -10.404 -8.548 10.448 1.00 96.81 170 GLU A C 1
ATOM 1344 O O . GLU A 1 170 ? -9.579 -8.397 9.544 1.00 96.81 170 GLU A O 1
ATOM 1349 N N . LEU A 1 171 ? -10.736 -7.543 11.267 1.00 97.00 171 LEU A N 1
ATOM 1350 C CA . LEU A 1 171 ? -10.211 -6.179 11.131 1.00 97.00 171 LEU A CA 1
ATOM 1351 C C . LEU A 1 171 ? -8.676 -6.162 11.066 1.00 97.00 171 LEU A C 1
ATOM 1353 O O . LEU A 1 171 ? -8.077 -5.530 10.194 1.00 97.00 171 LEU A O 1
ATOM 1357 N N . ASN A 1 172 ? -8.017 -6.875 11.983 1.00 97.06 172 ASN A N 1
ATOM 1358 C CA . ASN A 1 172 ? -6.563 -6.965 11.995 1.00 97.06 172 ASN A CA 1
ATOM 1359 C C . ASN A 1 172 ? -6.013 -7.668 10.740 1.00 97.06 172 ASN A C 1
ATOM 1361 O O . ASN A 1 172 ? -4.976 -7.256 10.220 1.00 97.06 172 ASN A O 1
ATOM 1365 N N . GLN A 1 173 ? -6.679 -8.720 10.254 1.00 98.12 173 GLN A N 1
ATOM 1366 C CA . GLN A 1 173 ? -6.280 -9.417 9.029 1.00 98.12 173 GLN A CA 1
ATOM 1367 C C . GLN A 1 173 ? -6.384 -8.508 7.801 1.00 98.12 173 GLN A C 1
ATOM 1369 O O . GLN A 1 173 ? -5.426 -8.442 7.030 1.00 98.12 173 GLN A O 1
ATOM 1374 N N . LEU A 1 174 ? -7.482 -7.761 7.656 1.00 98.12 174 LEU A N 1
ATOM 1375 C CA . LEU A 1 174 ? -7.689 -6.814 6.556 1.00 98.12 174 LEU A CA 1
ATOM 1376 C C . LEU A 1 174 ? -6.606 -5.725 6.538 1.00 98.12 174 LEU A C 1
ATOM 1378 O O . LEU A 1 174 ? -6.012 -5.448 5.495 1.00 98.12 174 LEU A O 1
ATOM 1382 N N . LEU A 1 175 ? -6.269 -5.157 7.702 1.00 97.81 175 LEU A N 1
ATOM 1383 C CA . LEU A 1 175 ? -5.198 -4.159 7.818 1.00 97.81 175 LEU A CA 1
ATOM 1384 C C . LEU A 1 175 ? -3.818 -4.738 7.458 1.00 97.81 175 LEU A C 1
ATOM 1386 O O . LEU A 1 175 ? -3.038 -4.087 6.761 1.00 97.81 175 LEU A O 1
ATOM 1390 N N . VAL A 1 176 ? -3.513 -5.968 7.885 1.00 98.19 176 VAL A N 1
ATOM 1391 C CA . VAL A 1 176 ? -2.257 -6.648 7.520 1.00 98.19 176 VAL A CA 1
ATOM 1392 C C . VAL A 1 176 ? -2.193 -6.920 6.015 1.00 98.19 176 VAL A C 1
ATOM 1394 O O . VAL A 1 176 ? -1.175 -6.625 5.394 1.00 98.19 176 VAL A O 1
ATOM 1397 N N . GLN A 1 177 ? -3.279 -7.401 5.407 1.00 98.31 177 GLN A N 1
ATOM 1398 C CA . GLN A 1 177 ? -3.348 -7.624 3.960 1.00 98.31 177 GLN A CA 1
ATOM 1399 C C . GLN A 1 177 ? -3.177 -6.319 3.175 1.00 98.31 177 GLN A C 1
ATOM 1401 O O . GLN A 1 177 ? -2.450 -6.287 2.179 1.00 98.31 177 GLN A O 1
ATOM 1406 N N . ALA A 1 178 ? -3.774 -5.218 3.642 1.00 97.94 178 ALA A N 1
ATOM 1407 C CA . ALA A 1 178 ? -3.543 -3.896 3.068 1.00 97.94 178 ALA A CA 1
ATOM 1408 C C . ALA A 1 178 ? -2.053 -3.514 3.115 1.00 97.94 178 ALA A C 1
ATOM 1410 O O . ALA A 1 178 ? -1.519 -3.032 2.114 1.00 97.94 178 ALA A O 1
ATOM 1411 N N . ALA A 1 179 ? -1.362 -3.764 4.234 1.00 97.81 179 ALA A N 1
ATOM 1412 C CA . ALA A 1 179 ? 0.061 -3.452 4.376 1.00 97.81 179 ALA A CA 1
ATOM 1413 C C . ALA A 1 179 ? 0.943 -4.308 3.462 1.00 97.81 179 ALA A C 1
ATOM 1415 O O . ALA A 1 179 ? 1.833 -3.768 2.810 1.00 97.81 179 ALA A O 1
ATOM 1416 N N . GLU A 1 180 ? 0.650 -5.602 3.329 1.00 98.19 180 GLU A N 1
ATOM 1417 C CA . GLU A 1 180 ? 1.361 -6.489 2.402 1.00 98.19 180 GLU A CA 1
ATOM 1418 C C . GLU A 1 180 ? 1.252 -5.999 0.951 1.00 98.19 180 GLU A C 1
ATOM 1420 O O . GLU A 1 180 ? 2.250 -5.937 0.230 1.00 98.19 180 GLU A O 1
ATOM 1425 N N . GLN A 1 181 ? 0.056 -5.589 0.512 1.00 98.12 181 GLN A N 1
ATOM 1426 C CA . GLN A 1 181 ? -0.124 -5.014 -0.826 1.00 98.12 181 GLN A CA 1
ATOM 1427 C C . GLN A 1 181 ? 0.586 -3.661 -0.975 1.00 98.12 181 GLN A C 1
ATOM 1429 O O . GLN A 1 181 ? 1.116 -3.353 -2.046 1.00 98.12 181 GLN A O 1
ATOM 1434 N N . PHE A 1 182 ? 0.642 -2.865 0.094 1.00 97.56 182 PHE A N 1
ATOM 1435 C CA . PHE A 1 182 ? 1.399 -1.615 0.124 1.00 97.56 182 PHE A CA 1
ATOM 1436 C C . PHE A 1 182 ? 2.896 -1.863 -0.066 1.00 97.56 182 PHE A C 1
ATOM 1438 O O . PHE A 1 182 ? 3.538 -1.186 -0.871 1.00 97.56 182 PHE A O 1
ATOM 1445 N N . ASP A 1 183 ? 3.444 -2.868 0.610 1.00 97.44 183 ASP A N 1
ATOM 1446 C CA . ASP A 1 183 ? 4.852 -3.242 0.504 1.00 97.44 183 ASP A CA 1
ATOM 1447 C C . ASP A 1 183 ? 5.176 -3.794 -0.894 1.00 97.44 183 ASP A C 1
ATOM 1449 O O . ASP A 1 183 ? 6.218 -3.463 -1.465 1.00 97.44 183 ASP A O 1
ATOM 1453 N N . LEU A 1 184 ? 4.256 -4.545 -1.516 1.00 96.50 184 LEU A N 1
ATOM 1454 C CA . LEU A 1 184 ? 4.379 -4.962 -2.919 1.00 96.50 184 LEU A CA 1
ATOM 1455 C C . LEU A 1 184 ? 4.384 -3.772 -3.888 1.00 96.50 184 LEU A C 1
ATOM 1457 O O . LEU A 1 184 ? 5.139 -3.786 -4.866 1.00 96.50 184 LEU A O 1
ATOM 1461 N N . TRP A 1 185 ? 3.576 -2.741 -3.625 1.00 96.75 185 TRP A N 1
ATOM 1462 C CA . TRP A 1 185 ? 3.570 -1.504 -4.406 1.00 96.75 185 TRP A CA 1
ATOM 1463 C C . TRP A 1 185 ? 4.874 -0.711 -4.228 1.00 96.75 185 TRP A C 1
ATOM 1465 O O . TRP A 1 185 ? 5.495 -0.330 -5.223 1.00 96.75 185 TRP A O 1
ATOM 1475 N N . LEU A 1 186 ? 5.344 -0.535 -2.986 1.00 95.62 186 LEU A N 1
ATOM 1476 C CA . LEU A 1 186 ? 6.625 0.117 -2.678 1.00 95.62 186 LEU A CA 1
ATOM 1477 C C . LEU A 1 186 ? 7.816 -0.653 -3.258 1.00 95.62 186 LEU A C 1
ATOM 1479 O O . LEU A 1 186 ? 8.755 -0.036 -3.750 1.00 95.62 186 LEU A O 1
ATOM 1483 N N . GLY A 1 187 ? 7.753 -1.985 -3.313 1.00 93.44 187 GLY A N 1
ATOM 1484 C CA . GLY A 1 187 ? 8.778 -2.828 -3.938 1.00 93.44 187 GLY A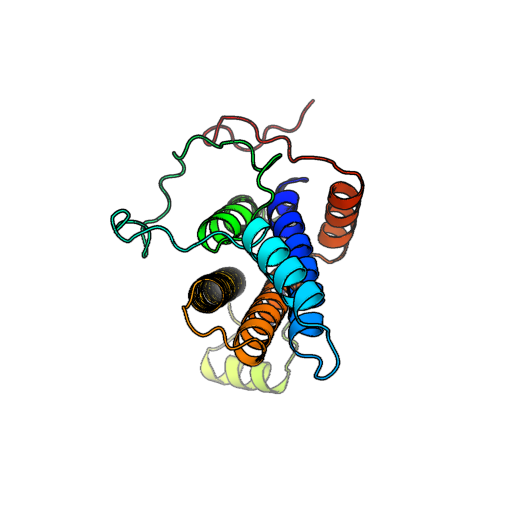 CA 1
ATOM 1485 C C . GLY A 1 187 ? 8.966 -2.578 -5.441 1.00 93.44 187 GLY A C 1
ATOM 1486 O O . GLY A 1 187 ? 9.972 -2.998 -6.026 1.00 93.44 187 GLY A O 1
ATOM 1487 N N . ARG A 1 188 ? 8.038 -1.859 -6.088 1.00 91.81 188 ARG A N 1
ATOM 1488 C CA . ARG A 1 188 ? 8.175 -1.382 -7.477 1.00 91.81 188 ARG A CA 1
ATOM 1489 C C . ARG A 1 188 ? 8.927 -0.061 -7.594 1.00 91.81 188 ARG A C 1
ATOM 1491 O O . ARG A 1 188 ? 9.294 0.327 -8.700 1.00 91.81 188 ARG A O 1
ATOM 1498 N N . ILE A 1 189 ? 9.188 0.616 -6.487 1.00 92.25 189 ILE A N 1
ATOM 1499 C CA . ILE A 1 189 ? 9.932 1.875 -6.408 1.00 92.25 189 ILE A CA 1
ATOM 1500 C C . ILE A 1 189 ? 11.387 1.566 -6.052 1.00 92.25 189 ILE A C 1
ATOM 1502 O O . ILE A 1 189 ? 11.684 0.489 -5.535 1.00 92.25 189 ILE A O 1
ATOM 1506 N N . ASP A 1 190 ? 12.323 2.430 -6.433 1.00 90.81 190 ASP A N 1
ATOM 1507 C CA . ASP A 1 190 ? 13.721 2.258 -6.044 1.00 90.81 190 ASP A CA 1
ATOM 1508 C C . ASP A 1 190 ? 13.880 2.416 -4.522 1.00 90.81 190 ASP A C 1
ATOM 1510 O O . ASP A 1 190 ? 13.391 3.383 -3.933 1.00 90.81 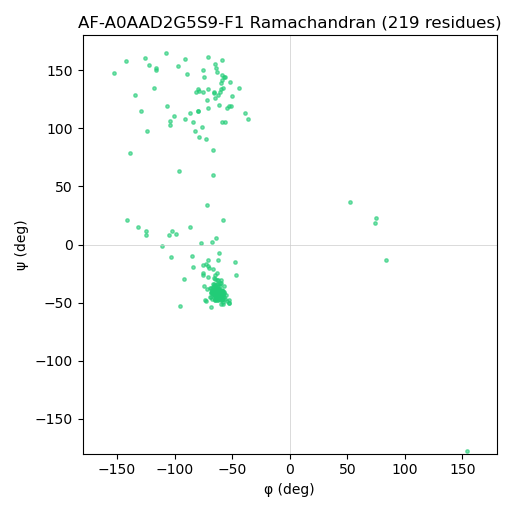190 ASP A O 1
ATOM 1514 N N . ASP A 1 191 ? 14.571 1.477 -3.873 1.00 90.94 191 ASP A N 1
ATOM 1515 C CA . ASP A 1 191 ? 14.737 1.471 -2.416 1.00 90.94 191 ASP A CA 1
ATOM 1516 C C . ASP A 1 191 ? 15.434 2.742 -1.906 1.00 90.94 191 ASP A C 1
ATOM 1518 O O . ASP A 1 191 ? 15.181 3.179 -0.780 1.00 90.94 191 ASP A O 1
ATOM 1522 N N . ALA A 1 192 ? 16.321 3.344 -2.708 1.00 90.94 192 ALA A N 1
ATOM 1523 C CA . ALA A 1 192 ? 16.980 4.594 -2.354 1.00 90.94 192 ALA A CA 1
ATOM 1524 C C . ALA A 1 192 ? 15.983 5.762 -2.319 1.00 90.94 192 ALA A C 1
ATOM 1526 O O . ALA A 1 192 ? 16.047 6.587 -1.407 1.00 90.94 192 ALA A O 1
ATOM 1527 N N . GLU A 1 193 ? 15.039 5.805 -3.264 1.00 90.94 193 GLU A N 1
ATOM 1528 C CA . GLU A 1 193 ? 13.966 6.804 -3.296 1.00 90.94 193 GLU A CA 1
ATOM 1529 C C . GLU A 1 193 ? 13.037 6.636 -2.088 1.00 90.94 193 GLU A C 1
ATOM 1531 O O . GLU A 1 193 ? 12.807 7.600 -1.355 1.00 90.94 193 GLU A O 1
ATOM 1536 N N . VAL A 1 194 ? 12.596 5.402 -1.807 1.00 92.75 194 VAL A N 1
ATOM 1537 C CA . VAL A 1 194 ? 11.752 5.097 -0.638 1.00 92.75 194 VAL A CA 1
ATOM 1538 C C . VAL A 1 194 ? 12.431 5.542 0.658 1.00 92.75 194 VAL A C 1
ATOM 1540 O O . VAL A 1 194 ? 11.804 6.211 1.475 1.00 92.75 194 VAL A O 1
ATOM 1543 N N . LYS A 1 195 ? 13.720 5.229 0.846 1.00 92.00 195 LYS A N 1
ATOM 1544 C CA . LYS A 1 195 ? 14.473 5.603 2.057 1.00 92.00 195 LYS A CA 1
ATOM 1545 C C . LYS A 1 195 ? 14.579 7.117 2.244 1.00 92.00 195 LYS A C 1
ATOM 1547 O O . LYS A 1 195 ? 14.379 7.606 3.354 1.00 92.00 195 LYS A O 1
ATOM 1552 N N . VAL A 1 196 ? 14.895 7.858 1.181 1.00 90.62 196 VAL A N 1
ATOM 1553 C CA . VAL A 1 196 ? 15.054 9.323 1.237 1.00 90.62 196 VAL A CA 1
ATOM 1554 C C . VAL A 1 196 ? 13.728 10.018 1.549 1.00 90.62 196 VAL A C 1
ATOM 1556 O O . VAL A 1 196 ? 13.678 10.944 2.364 1.00 90.62 196 VAL A O 1
ATOM 1559 N N . GLU A 1 197 ? 12.645 9.576 0.916 1.00 89.69 197 GLU A N 1
ATOM 1560 C CA . GLU A 1 197 ? 11.324 10.171 1.116 1.00 89.69 197 GLU A CA 1
ATOM 1561 C C . GLU A 1 197 ? 10.730 9.766 2.472 1.00 89.69 197 GLU A C 1
ATOM 1563 O O . GLU A 1 197 ? 10.144 10.607 3.151 1.00 89.69 197 GLU A O 1
ATOM 1568 N N . LEU A 1 198 ? 10.970 8.537 2.944 1.00 88.56 198 LEU A N 1
ATOM 1569 C CA . LEU A 1 198 ? 10.565 8.107 4.286 1.00 88.56 198 LEU A CA 1
ATOM 1570 C C . LEU A 1 198 ? 11.239 8.951 5.370 1.00 88.56 198 LEU A C 1
ATOM 1572 O O . LEU A 1 198 ? 10.566 9.426 6.281 1.00 88.56 198 LEU A O 1
ATOM 1576 N N . GLN A 1 199 ? 12.542 9.209 5.240 1.00 88.69 199 GLN A N 1
ATOM 1577 C CA . GLN A 1 199 ? 13.248 10.111 6.150 1.00 88.69 199 GLN A CA 1
ATOM 1578 C C . GLN A 1 199 ? 12.626 11.517 6.140 1.00 88.69 199 GLN A C 1
ATOM 1580 O O . GLN A 1 199 ? 12.458 12.132 7.190 1.00 88.69 199 GLN A O 1
ATOM 1585 N N . SER A 1 200 ? 12.216 12.006 4.966 1.00 86.56 200 SER A N 1
ATOM 1586 C CA . SER A 1 200 ? 11.550 13.307 4.839 1.00 86.56 200 SER A CA 1
ATOM 1587 C C . SER A 1 200 ? 10.190 13.340 5.548 1.00 86.56 200 SER A C 1
ATOM 1589 O O . SER A 1 200 ? 9.866 14.339 6.190 1.00 86.56 200 SER A O 1
ATOM 1591 N N . VAL A 1 201 ? 9.421 12.248 5.485 1.00 85.69 201 VAL A N 1
ATOM 1592 C CA . VAL A 1 201 ? 8.147 12.101 6.207 1.00 85.69 201 VAL A CA 1
ATOM 1593 C C . VAL A 1 201 ? 8.369 12.109 7.720 1.00 85.69 201 VAL A C 1
ATOM 1595 O O . VAL A 1 201 ? 7.663 12.820 8.431 1.00 85.69 201 VAL A O 1
ATOM 1598 N N . LEU A 1 202 ? 9.369 11.369 8.211 1.00 82.88 202 LEU A N 1
ATOM 1599 C CA . LEU A 1 202 ? 9.706 11.306 9.640 1.00 82.88 202 LEU A CA 1
ATOM 1600 C C . LEU A 1 202 ? 10.190 12.657 10.193 1.00 82.88 202 LEU A C 1
ATOM 1602 O O . LEU A 1 202 ? 9.951 12.975 11.353 1.00 82.88 202 LEU A O 1
ATOM 1606 N N . GLU A 1 203 ? 10.820 13.480 9.355 1.00 85.06 203 GLU A N 1
ATOM 1607 C CA . GLU A 1 203 ? 11.194 14.866 9.669 1.00 85.06 203 GLU A CA 1
ATOM 1608 C C . GLU A 1 203 ? 10.012 15.854 9.598 1.00 85.06 203 GLU A C 1
ATOM 1610 O O . GLU A 1 203 ? 10.198 17.057 9.788 1.00 85.06 203 GLU A O 1
ATOM 1615 N N . GLY A 1 204 ? 8.798 15.376 9.302 1.00 74.00 204 GLY A N 1
ATOM 1616 C CA . GLY A 1 204 ? 7.588 16.195 9.226 1.00 74.00 204 GLY A CA 1
ATOM 1617 C C . GLY A 1 204 ? 7.502 17.072 7.974 1.00 74.00 204 GLY A C 1
ATOM 1618 O O . GLY A 1 204 ? 6.739 18.040 7.950 1.00 74.00 204 GLY A O 1
ATOM 1619 N N . LYS A 1 205 ? 8.276 16.778 6.920 1.00 69.38 205 LYS A N 1
ATOM 1620 C CA . LYS A 1 205 ? 8.189 17.531 5.664 1.00 69.38 205 LYS A CA 1
ATOM 1621 C C . LYS A 1 205 ? 6.894 17.174 4.947 1.00 69.38 205 LYS A C 1
ATOM 1623 O O . LYS A 1 205 ? 6.639 16.017 4.628 1.00 69.38 205 LYS A O 1
ATOM 1628 N N . THR A 1 206 ? 6.097 18.189 4.641 1.00 60.38 206 THR A N 1
ATOM 1629 C CA . THR A 1 206 ? 4.914 18.042 3.795 1.00 60.38 206 THR A CA 1
ATOM 1630 C C . THR A 1 206 ? 5.295 18.239 2.326 1.00 60.38 206 THR A C 1
ATOM 1632 O O . THR A 1 206 ? 6.206 19.018 2.010 1.00 60.38 206 THR A O 1
ATOM 1635 N N . PRO A 1 207 ? 4.635 17.531 1.395 1.00 55.97 207 PRO A N 1
ATOM 1636 C CA . PRO A 1 207 ? 4.927 17.696 -0.016 1.00 55.97 207 PRO A CA 1
ATOM 1637 C C . PRO A 1 207 ? 4.527 19.111 -0.445 1.00 55.97 207 PRO A C 1
ATOM 1639 O O . PRO A 1 207 ? 3.410 19.564 -0.188 1.00 55.97 207 PRO A O 1
ATOM 1642 N N . LYS A 1 208 ? 5.433 19.824 -1.125 1.00 50.75 208 LYS A N 1
ATOM 1643 C CA . LYS A 1 208 ? 5.092 21.086 -1.795 1.00 50.75 208 LYS A CA 1
ATOM 1644 C C . LYS A 1 208 ? 4.261 20.760 -3.033 1.00 50.75 208 LYS A C 1
ATOM 1646 O O . LYS A 1 208 ? 4.804 20.523 -4.108 1.00 50.75 208 LYS A O 1
ATOM 1651 N N . ILE A 1 209 ? 2.944 20.716 -2.873 1.00 45.62 209 ILE A N 1
ATOM 1652 C CA . ILE A 1 209 ? 2.015 20.487 -3.980 1.00 45.62 209 ILE A CA 1
ATOM 1653 C C . ILE A 1 209 ? 1.762 21.830 -4.659 1.00 45.62 209 ILE A C 1
ATOM 1655 O O . ILE A 1 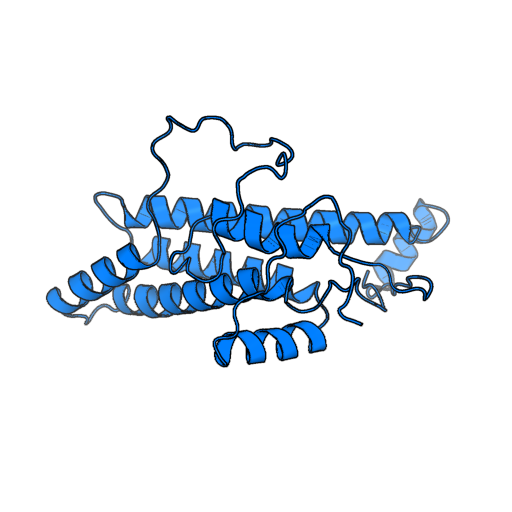209 ? 1.088 22.709 -4.122 1.00 45.62 209 ILE A O 1
ATOM 1659 N N . TYR A 1 210 ? 2.354 22.020 -5.835 1.00 40.94 210 TYR A N 1
ATOM 1660 C CA . TYR A 1 210 ? 2.137 23.215 -6.644 1.00 40.94 210 TYR A CA 1
ATOM 1661 C C . TYR A 1 210 ? 0.760 23.13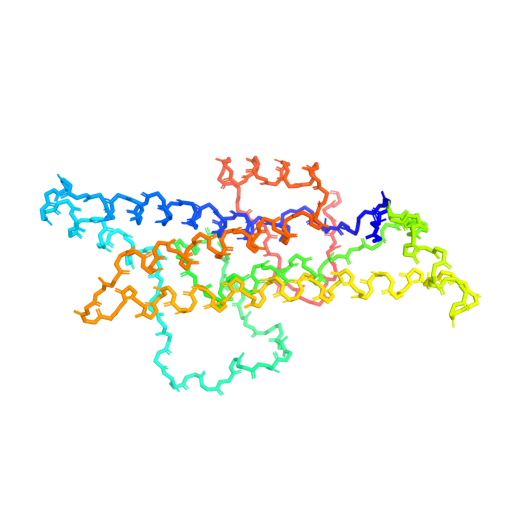3 -7.322 1.00 40.94 210 TYR A C 1
ATOM 1663 O O . TYR A 1 210 ? 0.419 22.119 -7.924 1.00 40.94 210 TYR A O 1
ATOM 1671 N N . LYS A 1 211 ? -0.034 24.208 -7.233 1.00 34.97 211 LYS A N 1
ATOM 1672 C CA . LYS A 1 211 ? -1.461 24.272 -7.621 1.00 34.97 211 LYS A CA 1
ATOM 1673 C C . LYS A 1 211 ? -1.788 24.053 -9.113 1.00 34.97 211 LYS A C 1
ATOM 1675 O O . LYS A 1 211 ? -2.940 24.218 -9.495 1.00 34.97 211 LYS A O 1
ATOM 1680 N N . SER A 1 212 ? -0.842 23.708 -9.984 1.00 37.84 212 SER A N 1
ATOM 1681 C CA . SER A 1 212 ? -1.100 23.650 -11.429 1.00 37.84 212 SER A CA 1
ATOM 1682 C C . SER A 1 212 ? -0.770 22.290 -12.035 1.00 37.84 212 SER A C 1
ATOM 1684 O O . SER A 1 212 ? 0.356 22.046 -12.458 1.00 37.84 212 SER A O 1
ATOM 1686 N N . TYR A 1 213 ? -1.798 21.458 -12.198 1.00 37.09 213 TYR A N 1
ATOM 1687 C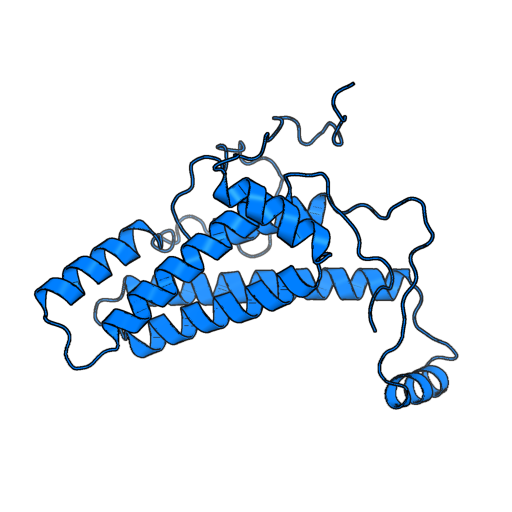 CA . TYR A 1 213 ? -1.746 20.208 -12.966 1.00 37.09 213 TYR A CA 1
ATOM 1688 C C . TYR A 1 213 ? -1.548 20.395 -14.490 1.00 37.09 213 TYR A C 1
ATOM 1690 O O . TYR A 1 213 ? -1.482 19.413 -15.221 1.00 37.09 213 TYR A O 1
ATOM 1698 N N . TYR A 1 214 ? -1.391 21.635 -14.976 1.00 35.38 214 TYR A N 1
ATOM 1699 C CA . TYR A 1 214 ? -1.027 21.949 -16.369 1.00 35.38 214 TYR A CA 1
ATOM 1700 C C . TYR A 1 214 ? 0.437 22.353 -16.573 1.00 35.38 214 TYR A C 1
ATOM 1702 O O . TYR A 1 214 ? 0.891 22.432 -17.712 1.00 35.38 214 TYR A O 1
ATOM 1710 N N . ALA A 1 215 ? 1.195 22.596 -15.505 1.00 33.12 215 ALA A N 1
ATOM 1711 C CA . ALA A 1 215 ? 2.623 22.842 -15.619 1.00 33.12 215 ALA A CA 1
ATOM 1712 C C . ALA A 1 215 ? 3.331 21.575 -15.158 1.00 33.12 215 ALA A C 1
ATOM 1714 O O . ALA A 1 215 ? 3.402 21.308 -13.959 1.00 33.12 215 ALA A O 1
ATOM 1715 N N . GLY A 1 216 ? 3.837 20.778 -16.105 1.00 35.25 216 GLY A N 1
ATOM 1716 C CA . GLY A 1 216 ? 4.805 19.737 -15.775 1.00 35.25 216 GLY A CA 1
ATOM 1717 C C . GLY A 1 216 ? 5.837 20.312 -14.805 1.00 35.25 216 GLY A C 1
ATOM 1718 O O . GLY A 1 216 ? 6.260 21.450 -14.985 1.00 35.25 216 GLY A O 1
ATOM 1719 N N . PHE A 1 217 ? 6.158 19.561 -13.748 1.00 40.03 217 PHE A N 1
ATOM 1720 C CA . PHE A 1 217 ? 7.077 19.961 -12.680 1.00 40.03 217 PHE A CA 1
ATOM 1721 C C . PHE A 1 217 ? 8.237 20.801 -13.236 1.00 40.03 217 PHE A C 1
ATOM 1723 O O . PHE A 1 217 ? 9.101 20.273 -13.944 1.00 40.03 217 PHE A O 1
ATOM 1730 N N . VAL A 1 218 ? 8.216 22.106 -12.949 1.00 34.88 218 VAL A N 1
ATOM 1731 C CA . VAL A 1 218 ? 9.322 23.018 -13.239 1.00 34.88 218 VAL A CA 1
ATOM 1732 C C . VAL A 1 218 ? 10.190 23.015 -11.982 1.00 34.88 218 VAL A C 1
ATOM 1734 O O . VAL A 1 218 ? 9.741 23.531 -10.955 1.00 34.88 218 VAL A O 1
ATOM 1737 N N . PRO A 1 219 ? 11.384 22.395 -12.000 1.00 29.28 219 PRO A N 1
ATOM 1738 C CA . PRO A 1 219 ? 12.271 22.442 -10.848 1.00 29.28 219 PRO A CA 1
ATOM 1739 C C . PRO A 1 219 ? 12.610 23.906 -10.513 1.00 29.28 219 PRO A C 1
ATOM 1741 O O . PRO A 1 219 ? 12.712 24.731 -11.429 1.00 29.28 219 PRO A O 1
ATOM 1744 N N . PRO A 1 220 ? 12.775 24.254 -9.224 1.00 33.78 220 PRO A N 1
ATOM 1745 C CA . PRO A 1 220 ? 13.277 25.570 -8.857 1.00 33.78 220 PRO A CA 1
ATOM 1746 C C . PRO A 1 220 ? 14.654 25.784 -9.504 1.00 33.78 220 PRO A C 1
ATOM 1748 O O . PRO A 1 220 ? 15.479 24.869 -9.507 1.00 33.78 220 PRO A O 1
ATOM 1751 N N . LYS A 1 221 ? 14.849 26.969 -10.092 1.00 35.00 221 LYS A N 1
ATOM 1752 C CA . LYS A 1 221 ? 16.145 27.417 -10.616 1.00 35.00 221 LYS A CA 1
ATOM 1753 C C . LYS A 1 221 ? 17.160 27.589 -9.495 1.00 35.00 221 LYS A C 1
ATOM 1755 O O . LYS A 1 221 ? 16.737 28.033 -8.404 1.00 35.00 221 LYS A O 1
#

Mean predicted aligned error: 9.38 Å

Organism: NCBI:txid2856

Nearest PDB structures (foldseek):
  3jbk-assembly1_M  TM=5.127E-01  e=8.105E-01  Homo sapiens
  5l0d-assembly2_D  TM=4.242E-01  e=3.967E-01  Homo sapiens
  3h2v-assembly4_D  TM=3.869E-01  e=8.976E-01  Homo sapiens
  5l0h-assembly1_A  TM=4.038E-01  e=8.976E-01  Homo sapiens
  3h2u-assembly2_C  TM=3.973E-01  e=2.249E+00  Homo sapiens

Secondary structure (DSSP, 8-state):
-EESS--B--TTTTHHHHHHHHHHHHHHHHHHHHT-TT--HHHHHHHHHHHHHHBPPPPPTT-TT-SS----S-S----GGG--SB-HHHHHHHHHHHHTT-B--SSPP-EE-S-HHHHHHHHHHHSSPPPHHHHHHHHHHHHHHHHHHHHHHHHHHHHHHTSSS--HHHHHHHHHHHHHHHHHHHTTS-HHHHHHHHHHHHTTPPP---S-TTS------